Protein 8EZT (pdb70)

Radius of gyration: 23.77 Å; Cα contacts (8 Å, |Δi|>4): 367; chains: 4; bounding box: 88×57×35 Å

Organism: Legionella pneumophila subsp. pneumophila (strain Philadelphia 1 / ATCC 33152 / DSM 7513) (NCBI:txid272624)

Sequence (280 aa):
MPKHEIANLIHYYRKQSGLSQQELARLAGVGKTVIYDIEKGKESVRLNTLLLKVLDVLNIQIKFETPFPQGMPKHEIANLIHYYRKQSGLSQQELARLAGVGKTVIYDIEKGKESVRLNTLLKVLDVLNIQIKFETPFPQTGMPKHEIANLIHYYRKQSGLSQQELARLAGVGKTVIYDIEKGKESVRLNTLLKVLDVLNIQIKFETPFPQGMPKHEIANLIHYYRKQSGLSQQELARLAGVGKTVIYDIEKGKESVRLNTLLKVLDVLNIQIKFETPFPQ

Secondary structure (DSSP, 8-state):
--TTHHHHHHHHHHHHTT--HHHHHHHHT--HHHHHHHHTT-----HHHHHHHHHHTT-------SS--/--STTHHHHHHHHHHHHTT--HHHHHHHHT--HHHHHHHHTT---SBHHHHHHHHHHTT-EEEEE-SSS--/---TTHHHHHHHHHHHHTT--HHHHHHHHTS-HHHHHHHHHSSS-SBHHHHHHHHHHTT-EEEEE-SS--/---TTHHHHHHHHHHHHTT--HHHHHHHHTS-HHHHHHHHTT-TT--HHHHHHHHHHTT-------SS--

Structure (mmCIF, N/CA/C/O backbone):
data_8EZT
#
_entry.id   8EZT
#
_cell.length_a   59.444
_cell.length_b   33.488
_cell.length_c   74.161
_cell.angle_alpha   90.000
_cell.angle_beta   102.730
_cell.angle_gamma   90.000
#
_symmetry.space_group_name_H-M   'P 1 2 1'
#
loop_
_entity.id
_entity.type
_entity.pdbx_description
1 polymer HipB(Lp)
2 non-polymer 'CHLORIDE ION'
3 water water
#
loop_
_atom_site.group_PDB
_atom_site.id
_atom_site.type_symbol
_atom_site.label_atom_id
_atom_site.label_alt_id
_atom_site.label_comp_id
_atom_site.label_asym_id
_atom_site.label_entity_id
_atom_site.label_seq_id
_atom_site.pdbx_PDB_ins_code
_atom_site.Cartn_x
_atom_site.Cartn_y
_atom_site.Cartn_z
_atom_site.occupancy
_atom_site.B_iso_or_equiv
_atom_site.auth_seq_id
_atom_site.auth_comp_id
_atom_site.auth_asym_id
_atom_site.auth_atom_id
_atom_site.pdbx_PDB_model_num
ATOM 1 N N . MET A 1 2 ? 25.46600 -13.70800 15.42300 1.000 38.72353 1 MET A N 1
ATOM 2 C CA . MET A 1 2 ? 24.21900 -13.15200 15.93400 1.000 45.56551 1 MET A CA 1
ATOM 3 C C . MET A 1 2 ? 23.03700 -13.89200 15.31500 1.000 44.02451 1 MET A C 1
ATOM 4 O O . MET A 1 2 ? 23.08600 -14.25500 14.13900 1.000 42.62972 1 MET A O 1
ATOM 9 N N . PRO A 1 3 ? 21.99300 -14.13400 16.10800 1.000 44.95146 2 PRO A N 1
ATOM 10 C CA . PRO A 1 3 ? 20.78900 -14.78000 15.57200 1.000 42.63190 2 PRO A CA 1
ATOM 11 C C . PRO A 1 3 ? 20.26900 -14.07100 14.32800 1.000 36.73929 2 PRO A C 1
ATOM 12 O O . PRO A 1 3 ? 20.34500 -12.84700 14.20700 1.000 37.69628 2 PRO A O 1
ATOM 16 N N . LYS A 1 4 ? 19.72900 -14.86400 13.40000 1.000 42.09152 3 LYS A N 1
ATOM 17 C CA . LYS A 1 4 ? 19.43500 -14.36000 12.06200 1.000 41.51892 3 LYS A CA 1
ATOM 18 C C . LYS A 1 4 ? 18.27900 -13.36700 12.06000 1.000 38.95369 3 LYS A C 1
ATOM 19 O O . LYS A 1 4 ? 18.19700 -12.51900 11.16300 1.000 35.97706 3 LYS A O 1
ATOM 25 N N . HIS A 1 5 ? 17.38200 -13.44700 13.04300 1.000 36.71099 4 HIS A N 1
ATOM 26 C CA . HIS A 1 5 ? 16.22500 -12.56300 13.11200 1.000 39.88916 4 HIS A CA 1
ATOM 27 C C . HIS A 1 5 ? 16.23100 -11.72100 14.38400 1.000 35.16995 4 HIS A C 1
ATOM 28 O O . HIS A 1 5 ? 15.17700 -11.29800 14.86400 1.000 35.19791 4 HIS A O 1
ATOM 35 N N . GLU A 1 6 ? 17.41800 -11.47100 14.94100 1.000 34.50798 5 GLU A N 1
ATOM 36 C CA . GLU A 1 6 ? 17.51900 -10.58400 16.09600 1.000 33.72180 5 GLU A CA 1
ATOM 37 C C . GLU A 1 6 ? 17.16800 -9.15200 15.71400 1.000 32.43728 5 GLU A C 1
ATOM 38 O O . GLU A 1 6 ? 16.33200 -8.51000 16.36100 1.000 32.21385 5 GLU A O 1
ATOM 44 N N . ILE A 1 7 ? 17.79800 -8.63400 14.65900 1.000 31.79739 6 ILE A N 1
ATOM 45 C CA . ILE A 1 7 ? 17.54400 -7.26000 14.24400 1.000 34.72419 6 ILE A CA 1
ATOM 46 C C . ILE A 1 7 ? 16.20300 -7.14200 13.52800 1.000 34.45948 6 ILE A C 1
ATOM 47 O O . ILE A 1 7 ? 15.56500 -6.08400 13.57400 1.000 30.67502 6 ILE A O 1
ATOM 52 N N . ALA A 1 8 ? 15.74600 -8.21400 12.87600 1.000 32.35774 7 ALA A N 1
ATOM 53 C CA . ALA A 1 8 ? 14.43800 -8.18700 12.22800 1.000 35.44615 7 ALA A CA 1
ATOM 54 C C . ALA A 1 8 ? 13.33400 -7.89600 13.23600 1.000 33.26066 7 ALA A C 1
ATOM 55 O O . ALA A 1 8 ? 12.54000 -6.96500 13.05400 1.000 33.08229 7 ALA A O 1
ATOM 57 N N . ASN A 1 9 ? 13.27500 -8.67700 14.31700 1.000 33.77748 8 ASN A N 1
ATOM 58 C CA . ASN A 1 9 ? 12.27400 -8.43200 15.34900 1.000 37.47793 8 ASN A CA 1
ATOM 59 C C . ASN A 1 9 ? 12.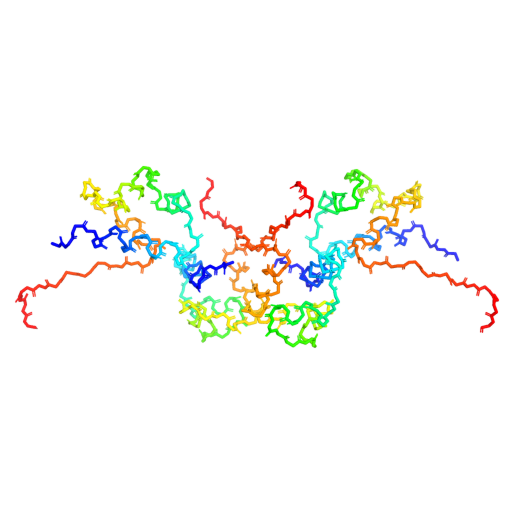57600 -7.16600 16.13900 1.000 32.90661 8 ASN A C 1
ATOM 60 O O . ASN A 1 9 ? 11.65200 -6.52000 16.64500 1.000 33.06449 8 ASN A O 1
ATOM 65 N N . LEU A 1 10 ? 13.85500 -6.80200 16.26200 1.000 31.86390 9 LEU A N 1
ATOM 66 C CA . LEU A 1 10 ? 14.21500 -5.58200 16.97800 1.000 33.67310 9 LEU A CA 1
ATOM 67 C C . LEU A 1 10 ? 13.61500 -4.35400 16.30500 1.000 33.04057 9 LEU A C 1
ATOM 68 O O . LEU A 1 10 ? 13.02000 -3.49500 16.96600 1.000 30.08162 9 LEU A O 1
ATOM 73 N N . ILE A 1 11 ? 13.76000 -4.25700 14.98300 1.000 30.10453 10 ILE A N 1
ATOM 74 C CA . ILE A 1 11 ? 13.21000 -3.11600 14.25700 1.000 29.83192 10 ILE A CA 1
ATOM 75 C C . ILE A 1 11 ? 11.68700 -3.16800 14.25500 1.000 34.40876 10 ILE A C 1
ATOM 76 O O . ILE A 1 11 ? 11.01600 -2.15700 14.48900 1.000 30.70783 10 ILE A O 1
ATOM 81 N N . HIS A 1 12 ? 11.11900 -4.35000 14.00000 1.000 32.01545 11 HIS A N 1
ATOM 82 C CA . HIS A 1 12 ? 9.66900 -4.46700 13.88500 1.000 33.32645 11 HIS A CA 1
ATOM 83 C C . HIS A 1 12 ? 8.97700 -4.14000 15.20300 1.000 39.65297 11 HIS A C 1
ATOM 84 O O . HIS A 1 12 ? 8.00000 -3.38300 15.23100 1.000 33.96843 11 HIS A O 1
ATOM 91 N N . TYR A 1 13 ? 9.46700 -4.71000 16.30700 1.000 33.42424 12 TYR A N 1
ATOM 92 C CA . TYR A 1 13 ? 8.81900 -4.50200 17.59900 1.000 34.00580 12 TYR A CA 1
ATOM 93 C C . TYR A 1 13 ? 8.78600 -3.02600 17.97000 1.000 33.08583 12 TYR A C 1
ATOM 94 O O . TYR A 1 13 ? 7.72600 -2.47900 18.29400 1.000 33.82275 12 TYR A O 1
ATOM 103 N N . TYR A 1 14 ? 9.93900 -2.36000 17.91600 1.000 31.66301 13 TYR A N 1
ATOM 104 C CA . TYR A 1 14 ? 10.02200 -0.96900 18.33900 1.000 30.91401 13 TYR A CA 1
ATOM 105 C C . TYR A 1 14 ? 9.41800 -0.00600 17.32600 1.000 31.53705 13 TYR A C 1
ATOM 106 O O . TYR A 1 14 ? 9.06500 1.11800 17.69900 1.000 30.63407 13 TYR A O 1
ATOM 115 N N . ARG A 1 15 ? 9.28300 -0.41500 16.06200 1.000 31.04947 14 ARG A N 1
ATOM 116 C CA . ARG A 1 15 ? 8.54400 0.40200 15.10400 1.000 33.64263 14 ARG A CA 1
ATOM 117 C C . ARG A 1 15 ? 7.04400 0.32800 15.36900 1.000 34.30832 14 ARG A C 1
ATOM 118 O O . ARG A 1 15 ? 6.36100 1.35800 15.41600 1.000 33.24646 14 ARG A O 1
ATOM 126 N N . LYS A 1 16 ? 6.51000 -0.88800 15.53400 1.000 34.07347 15 LYS A N 1
ATOM 127 C CA . LYS A 1 16 ? 5.09900 -1.04000 15.88600 1.000 38.39933 15 LYS A CA 1
ATOM 128 C C . LYS A 1 16 ? 4.77800 -0.35100 17.20500 1.000 37.42322 15 LYS A C 1
ATOM 129 O O . LYS A 1 16 ? 3.71600 0.26700 17.34900 1.000 36.82260 15 LYS A O 1
ATOM 135 N N . GLN A 1 17 ? 5.68000 -0.44900 18.18300 1.000 34.82856 16 GLN A N 1
ATOM 136 C CA . GLN A 1 17 ? 5.45400 0.21400 19.46000 1.000 35.03593 16 GLN A CA 1
ATOM 137 C C . GLN A 1 17 ? 5.53100 1.73000 19.33600 1.000 34.20077 16 GLN A C 1
ATOM 138 O O . GLN A 1 17 ? 4.97700 2.43800 20.18300 1.000 34.80853 16 GLN A O 1
ATOM 144 N N . SER A 1 18 ? 6.19900 2.24000 18.30500 1.000 33.04671 17 SER A N 1
ATOM 145 C CA . SER A 1 18 ? 6.25700 3.67000 18.04200 1.000 32.48820 17 SER A CA 1
ATOM 146 C C . SER A 1 18 ? 5.10600 4.15600 17.17100 1.000 33.60656 17 SER A C 1
ATOM 147 O O . SER A 1 18 ? 5.03400 5.35300 16.87600 1.000 33.44557 17 SER A O 1
ATOM 150 N N . GLY A 1 19 ? 4.21200 3.26100 16.75400 1.000 34.96141 18 GLY A N 1
ATOM 151 C CA . GLY A 1 19 ? 3.09000 3.64600 15.92200 1.000 41.09015 18 GLY A CA 1
ATOM 152 C C . GLY A 1 19 ? 3.43300 3.96800 14.48800 1.000 37.91179 18 GLY A C 1
ATOM 153 O O . GLY A 1 19 ? 2.56400 4.44500 13.75200 1.000 37.61749 18 GLY A O 1
ATOM 154 N N . LEU A 1 20 ? 4.66700 3.71800 14.06600 1.000 34.86546 19 LEU A N 1
ATOM 155 C CA . LEU A 1 20 ? 5.10300 4.05100 12.72000 1.000 34.87399 19 LEU A CA 1
ATOM 156 C C . LEU A 1 20 ? 4.80000 2.91200 11.75800 1.000 36.07252 19 LEU A C 1
ATOM 157 O O . LEU A 1 20 ? 4.99800 1.73800 12.08000 1.000 35.97657 19 LEU A O 1
ATOM 162 N N . SER A 1 21 ? 4.30600 3.26900 10.57700 1.000 37.45415 20 SER A N 1
ATOM 163 C CA . SER A 1 21 ? 4.31500 2.33100 9.47200 1.000 38.60276 20 SER A CA 1
ATOM 164 C C . SER A 1 21 ? 5.73000 2.22600 8.91300 1.000 37.34869 20 SER A C 1
ATOM 165 O O . SER A 1 21 ? 6.61900 3.01700 9.24300 1.000 35.82963 20 SER A O 1
ATOM 168 N N . GLN A 1 22 ? 5.94700 1.22900 8.05800 1.000 38.20457 21 GLN A N 1
ATOM 169 C CA . GLN A 1 22 ? 7.27200 1.08100 7.47600 1.000 44.92541 21 GLN A CA 1
ATOM 170 C C . GLN A 1 22 ? 7.55900 2.16300 6.44400 1.000 49.04686 21 GLN A C 1
ATOM 171 O O . GLN A 1 22 ? 8.73000 2.43800 6.16300 1.000 37.04239 21 GLN A O 1
ATOM 177 N N . GLN A 1 23 ? 6.51900 2.78700 5.88100 1.000 39.69482 22 GLN A N 1
ATOM 178 C CA . GLN A 1 23 ? 6.73700 3.95800 5.03800 1.000 46.65003 22 GLN A CA 1
ATOM 179 C C . GLN A 1 23 ? 7.14700 5.15900 5.88100 1.000 38.77125 22 GLN A C 1
ATOM 180 O O . GLN A 1 23 ? 8.03900 5.92300 5.49500 1.000 44.40468 22 GLN A O 1
ATOM 186 N N . GLU A 1 24 ? 6.50400 5.34100 7.03800 1.000 38.01570 23 GLU A N 1
ATOM 187 C CA . GLU A 1 24 ? 6.83000 6.47100 7.90200 1.000 38.56250 23 GLU A CA 1
ATOM 188 C C . GLU A 1 24 ? 8.21200 6.31100 8.52500 1.000 34.60369 23 GLU A C 1
ATOM 189 O O . GLU A 1 24 ? 8.95000 7.29300 8.66600 1.000 33.85489 23 GLU A O 1
ATOM 195 N N . LEU A 1 25 ? 8.57900 5.08500 8.91000 1.000 35.85421 24 LEU A N 1
ATOM 196 C CA . LEU A 1 25 ? 9.91900 4.86000 9.43900 1.000 34.98084 24 LEU A CA 1
ATOM 197 C C . LEU A 1 25 ? 10.98200 5.06400 8.36700 1.000 32.45470 24 LEU A C 1
ATOM 198 O O . LEU A 1 25 ? 12.08100 5.54300 8.66900 1.000 31.43705 24 LEU A O 1
ATOM 203 N N . ALA A 1 26 ? 10.67500 4.71500 7.11600 1.000 34.02286 25 ALA A N 1
ATOM 204 C CA . ALA A 1 26 ? 11.62600 4.94100 6.03300 1.000 35.05818 25 ALA A CA 1
ATOM 205 C C . ALA A 1 26 ? 11.77400 6.42600 5.73000 1.000 35.97416 25 ALA A C 1
ATOM 206 O O . ALA A 1 26 ? 12.88800 6.91000 5.49800 1.000 34.74081 25 ALA A O 1
ATOM 208 N N . ARG A 1 27 ? 10.66100 7.16500 5.73000 1.000 37.59637 26 ARG A N 1
ATOM 209 C CA . ARG A 1 27 ? 10.72300 8.59500 5.44800 1.000 38.21604 26 ARG A CA 1
ATOM 210 C C . ARG A 1 27 ? 11.46600 9.34300 6.54800 1.000 37.96071 26 ARG A C 1
ATOM 211 O O . ARG A 1 27 ? 12.20600 10.29300 6.27000 1.000 35.44144 26 ARG A O 1
ATOM 219 N N . LEU A 1 28 ? 11.28300 8.92800 7.80400 1.000 36.37126 27 LEU A N 1
ATOM 220 C CA . LEU A 1 28 ? 11.97200 9.58800 8.90800 1.000 37.23528 27 LEU A CA 1
ATOM 221 C C . LEU A 1 28 ? 13.47300 9.33000 8.85900 1.000 33.88337 27 LEU A C 1
ATOM 222 O O . LEU A 1 28 ? 14.27400 10.24600 9.07700 1.000 39.66400 27 LEU A O 1
ATOM 227 N N . ALA A 1 29 ? 13.87200 8.09000 8.57500 1.000 35.07213 28 ALA A N 1
ATOM 228 C CA . ALA A 1 29 ? 15.28400 7.73900 8.50400 1.000 34.27051 28 ALA A CA 1
ATOM 229 C C . ALA A 1 29 ? 15.94300 8.18100 7.20500 1.000 34.24660 28 ALA A C 1
ATOM 230 O O . ALA A 1 29 ? 17.17000 8.08600 7.09100 1.000 35.45933 28 ALA A O 1
ATOM 232 N N . GLY A 1 30 ? 15.17000 8.65800 6.23300 1.000 33.19218 29 GLY A N 1
ATOM 233 C CA . GLY A 1 30 ? 15.73900 9.05300 4.95900 1.000 34.83651 29 GLY A CA 1
ATOM 234 C C . GLY A 1 30 ? 16.28100 7.90200 4.14400 1.000 37.85814 29 GLY A C 1
ATOM 235 O O . GLY A 1 30 ? 17.19400 8.09900 3.33600 1.000 43.19077 29 GLY A O 1
ATOM 236 N N . VAL A 1 31 ? 15.74300 6.70000 4.33500 1.000 36.31588 30 VAL A N 1
ATOM 237 C CA . VAL A 1 31 ? 16.20300 5.51100 3.63500 1.000 35.77614 30 VAL A CA 1
ATOM 238 C C . VAL A 1 31 ? 15.06800 4.98200 2.76700 1.000 49.05298 30 VAL A C 1
ATOM 239 O O . VAL A 1 31 ? 13.91700 5.41100 2.87200 1.000 37.85605 30 VAL A O 1
ATOM 243 N N . GLY A 1 32 ? 15.41100 4.03300 1.90100 1.000 48.40727 31 GLY A N 1
ATOM 244 C CA . GLY A 1 32 ? 14.42500 3.46500 1.00900 1.000 40.62294 31 GLY A CA 1
ATOM 245 C C . GLY A 1 32 ? 13.40300 2.62400 1.75200 1.000 41.76091 31 GLY A C 1
ATOM 246 O O . GLY A 1 32 ? 13.69300 2.00100 2.77200 1.000 38.07347 31 GLY A O 1
ATOM 247 N N . LYS A 1 33 ? 12.17800 2.62600 1.22800 1.000 41.58802 32 LYS A N 1
ATOM 248 C CA . LYS A 1 33 ? 11.12000 1.82000 1.82800 1.000 43.58361 32 LYS A CA 1
ATOM 249 C C . LYS A 1 33 ? 11.46200 0.34000 1.78900 1.000 44.89611 32 LYS A C 1
ATOM 250 O O . LYS A 1 33 ? 11.19900 -0.39400 2.74900 1.000 43.07984 32 LYS A O 1
ATOM 256 N N . THR A 1 34 ? 12.03600 -0.11800 0.67600 1.000 43.02701 33 THR A N 1
ATOM 257 C CA . THR A 1 34 ? 12.40200 -1.52000 0.53300 1.000 47.94962 33 THR A CA 1
ATOM 258 C C . THR A 1 34 ? 13.40900 -1.96200 1.58600 1.000 41.71108 33 THR A C 1
ATOM 259 O O . THR A 1 34 ? 13.51000 -3.16100 1.86700 1.000 47.51278 33 THR A O 1
ATOM 263 N N . VAL A 1 35 ? 14.14900 -1.02200 2.17600 1.000 39.27520 34 VAL A N 1
ATOM 264 C CA . VAL A 1 35 ? 15.12700 -1.38100 3.19600 1.000 40.86156 34 VAL A CA 1
ATOM 265 C C . VAL A 1 35 ? 14.42900 -1.84600 4.46800 1.000 36.00519 34 VAL A C 1
ATOM 266 O O . VAL A 1 35 ? 14.87000 -2.80200 5.11700 1.000 35.29210 34 VAL A O 1
ATOM 270 N N . ILE A 1 36 ? 13.33300 -1.18200 4.84500 1.000 35.92777 35 ILE A N 1
ATOM 271 C CA . ILE A 1 36 ? 12.60400 -1.57900 6.04700 1.000 35.05039 35 ILE A CA 1
ATOM 272 C C . ILE A 1 36 ? 11.98900 -2.96200 5.86800 1.000 36.25214 35 ILE A C 1
ATOM 273 O O . ILE A 1 36 ? 12.02100 -3.79100 6.78400 1.000 35.82816 35 ILE A O 1
ATOM 278 N N . TYR A 1 37 ? 11.41300 -3.22600 4.69300 1.000 38.27744 36 TYR A N 1
ATOM 279 C CA . TYR A 1 37 ? 10.89000 -4.55400 4.39100 1.000 39.77497 36 TYR A CA 1
ATOM 280 C C . TYR A 1 37 ? 11.97500 -5.61600 4.50800 1.000 39.48666 36 TYR A C 1
ATOM 281 O O . TYR A 1 37 ? 11.75600 -6.67300 5.10800 1.000 39.39446 36 TYR A O 1
ATOM 290 N N . ASP A 1 38 ? 13.15900 -5.34400 3.95300 1.000 39.00734 37 ASP A N 1
ATOM 291 C CA . ASP A 1 38 ? 14.22500 -6.34200 3.93800 1.000 42.67949 37 ASP A CA 1
ATOM 292 C C . ASP A 1 38 ? 14.76600 -6.60500 5.33800 1.000 37.00898 37 ASP A C 1
ATOM 293 O O . ASP A 1 38 ? 15.03700 -7.75700 5.69700 1.000 37.21416 37 ASP A O 1
ATOM 298 N N . ILE A 1 39 ? 14.93700 -5.55200 6.14100 1.000 35.39283 38 ILE A N 1
ATOM 299 C CA . ILE A 1 39 ? 15.45000 -5.72600 7.49800 1.000 40.43411 38 ILE A CA 1
ATOM 300 C C . ILE A 1 39 ? 14.48100 -6.55700 8.33000 1.000 34.18324 38 ILE A C 1
ATOM 301 O O . ILE A 1 39 ? 14.87100 -7.53600 8.97700 1.000 39.78260 38 ILE A O 1
ATOM 306 N N . GLU A 1 40 ? 13.20100 -6.18200 8.31800 1.000 34.71863 39 GLU A N 1
ATOM 307 C CA . GLU A 1 40 ? 12.20800 -6.90100 9.10700 1.000 40.60968 39 GLU A CA 1
ATOM 308 C C . GLU A 1 40 ? 11.97900 -8.31800 8.60000 1.000 36.93531 39 GLU A C 1
ATOM 309 O O . GLU A 1 40 ? 11.45500 -9.15200 9.34500 1.000 37.51105 39 GLU A O 1
ATOM 315 N N . LYS A 1 41 ? 12.36400 -8.61100 7.35900 1.000 33.58518 40 LYS A N 1
ATOM 316 C CA . LYS A 1 41 ? 12.29000 -9.97200 6.85000 1.000 33.53203 40 LYS A CA 1
ATOM 317 C C . LYS A 1 41 ? 13.46900 -10.82700 7.29000 1.000 37.92532 40 LYS A C 1
ATOM 318 O O . LYS A 1 41 ? 13.47300 -12.03300 7.02300 1.000 48.11487 40 LYS A O 1
ATOM 324 N N . GLY A 1 42 ? 14.46000 -10.23600 7.95300 1.000 38.47114 41 GLY A N 1
ATOM 325 C CA . GLY A 1 42 ? 15.62800 -10.95900 8.40000 1.000 39.29355 41 GLY A CA 1
ATOM 326 C C . GLY A 1 42 ? 16.84600 -10.83000 7.51400 1.000 43.70485 41 GLY A C 1
ATOM 327 O O . GLY A 1 42 ? 17.86900 -11.45800 7.80800 1.000 38.29236 41 GLY A O 1
ATOM 328 N N . LYS A 1 43 ? 16.77400 -10.04300 6.44300 1.000 31.49185 42 LYS A N 1
ATOM 329 C CA . LYS A 1 43 ? 17.91600 -9.87100 5.55700 1.000 34.81598 42 LYS A CA 1
ATOM 330 C C . LYS A 1 43 ? 18.93800 -8.93600 6.19100 1.000 39.47690 42 LYS A C 1
ATOM 331 O O . LYS A 1 43 ? 18.58400 -7.91100 6.78100 1.000 37.50130 42 LYS A O 1
ATOM 337 N N . GLU A 1 44 ? 20.21500 -9.29900 6.06600 1.000 35.73569 43 GLU A N 1
ATOM 338 C CA . GLU A 1 44 ? 21.29800 -8.56900 6.71300 1.000 38.15868 43 GLU A CA 1
ATOM 339 C C . GLU A 1 44 ? 22.24100 -7.90500 5.71800 1.000 36.04865 43 GLU A C 1
ATOM 340 O O . GLU A 1 44 ? 23.33900 -7.48900 6.10500 1.000 34.42161 43 GLU A O 1
ATOM 346 N N . SER A 1 45 ? 21.84800 -7.79400 4.45100 1.000 40.35085 44 SER A N 1
ATOM 347 C CA . SER A 1 45 ? 22.65100 -7.09800 3.45500 1.000 42.48216 44 SER A CA 1
ATOM 348 C C . SER A 1 45 ? 22.47800 -5.58600 3.51200 1.000 29.16642 44 SER A C 1
ATOM 349 O O . SER A 1 45 ? 22.94100 -4.88800 2.60400 1.000 49.34511 44 SER A O 1
ATOM 352 N N . VAL A 1 46 ? 21.82200 -5.06800 4.55100 1.000 26.14126 45 VAL A N 1
ATOM 353 C CA . VAL A 1 46 ? 21.63200 -3.63000 4.67800 1.000 37.86374 45 VAL A CA 1
ATOM 354 C C . VAL A 1 46 ? 22.94700 -2.96800 5.06700 1.000 44.62823 45 VAL A C 1
ATOM 355 O O . VAL A 1 46 ? 23.69600 -3.47200 5.91600 1.000 31.50002 45 VAL A O 1
ATOM 359 N N . ARG A 1 47 ? 23.24700 -1.84400 4.42300 1.000 35.39139 46 ARG A N 1
ATOM 360 C CA . ARG A 1 47 ? 24.41300 -1.06100 4.80200 1.000 32.86930 46 ARG A CA 1
ATOM 361 C C . ARG A 1 47 ? 24.21300 -0.47900 6.19500 1.000 37.70056 46 ARG A C 1
ATOM 362 O O . ARG A 1 47 ? 23.09100 -0.18700 6.61500 1.000 30.63201 46 ARG A O 1
ATOM 370 N N . LEU A 1 48 ? 25.31700 -0.31800 6.92200 1.000 39.42079 47 LEU A N 1
ATOM 371 C CA . LEU A 1 48 ? 25.18900 0.01600 8.33400 1.000 35.83126 47 LEU A CA 1
ATOM 372 C C . LEU A 1 48 ? 24.80600 1.47900 8.53300 1.000 30.58571 47 LEU A C 1
ATOM 373 O O . LEU A 1 48 ? 24.00500 1.79200 9.42100 1.000 35.62137 47 LEU A O 1
ATOM 378 N N . ASN A 1 49 ? 25.35000 2.38700 7.71600 1.000 31.63700 48 ASN A N 1
ATOM 379 C CA . ASN A 1 49 ? 24.89700 3.77400 7.77900 1.000 36.65267 48 ASN A CA 1
ATOM 380 C C . ASN A 1 49 ? 23.40400 3.87600 7.49600 1.000 33.38425 48 ASN A C 1
ATOM 381 O O . ASN A 1 49 ? 22.73700 4.78800 7.99600 1.000 42.16313 48 ASN A O 1
ATOM 386 N N . THR A 1 50 ? 22.86400 2.94500 6.70700 1.000 31.92635 49 THR A N 1
ATOM 387 C CA . THR A 1 50 ? 21.42100 2.88100 6.50900 1.000 36.45121 49 THR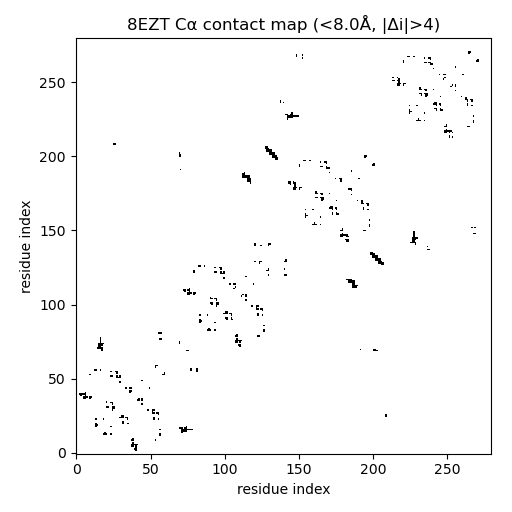 A CA 1
ATOM 388 C C . THR A 1 50 ? 20.72500 2.33600 7.75100 1.000 27.15021 49 THR A C 1
ATOM 389 O O . THR A 1 50 ? 19.69900 2.87200 8.18700 1.000 25.78750 49 THR A O 1
ATOM 393 N N . LEU A 1 51 ? 21.27700 1.27100 8.34000 1.000 28.80244 50 LEU A N 1
ATOM 394 C CA . LEU A 1 51 ? 20.65800 0.66500 9.51500 1.000 29.46341 50 LEU A CA 1
ATOM 395 C C . LEU A 1 51 ? 20.68600 1.61100 10.71000 1.000 28.54369 50 LEU A C 1
ATOM 396 O O . LEU A 1 51 ? 19.72300 1.66900 11.48400 1.000 24.27874 50 LEU A O 1
ATOM 401 N N . LEU A 1 52 ? 21.77900 2.36000 10.87800 1.000 30.47275 51 LEU A N 1
ATOM 402 C CA A LEU A 1 52 ? 21.87200 3.28600 12.00200 0.500 37.73100 51 LEU A CA 1
ATOM 403 C CA B LEU A 1 52 ? 21.86900 3.28200 12.00500 0.500 33.46507 51 LEU A CA 1
ATOM 404 C C . LEU A 1 52 ? 20.88100 4.43300 11.87100 1.000 29.89364 51 LEU A C 1
ATOM 405 O O . LEU A 1 52 ? 20.37900 4.93600 12.88300 1.000 38.02561 51 LEU A O 1
ATOM 414 N N . LYS A 1 53 ? 20.59100 4.86700 10.64100 1.000 29.31139 52 LYS A N 1
ATOM 415 C CA . LYS A 1 53 ? 19.57600 5.89700 10.45100 1.000 29.45530 52 LYS A CA 1
ATOM 416 C C . LYS A 1 53 ? 18.20100 5.39500 10.87000 1.000 23.09675 52 LYS A C 1
ATOM 417 O O . LYS A 1 53 ? 17.37000 6.17900 11.34200 1.000 23.63592 52 LYS A O 1
ATOM 423 N N . VAL A 1 54 ? 17.94900 4.09400 10.71300 1.000 37.46620 53 VAL A N 1
ATOM 424 C CA . VAL A 1 54 ? 16.69300 3.51700 11.17700 1.000 26.60296 53 VAL A CA 1
ATOM 425 C C . VAL A 1 54 ? 16.69200 3.39900 12.69600 1.000 28.00239 53 VAL A C 1
ATOM 426 O O . VAL A 1 54 ? 15.69400 3.71100 13.35700 1.000 18.80666 53 VAL A O 1
ATOM 430 N N . LEU A 1 55 ? 17.81400 2.95900 13.27300 1.000 24.40506 54 LEU A N 1
ATOM 431 C CA . LEU A 1 55 ? 17.88100 2.73800 14.71400 1.000 25.64372 54 LEU A CA 1
ATOM 432 C C . LEU A 1 55 ? 17.75800 4.04400 15.48900 1.000 25.47988 54 LEU A C 1
ATOM 433 O O . LEU A 1 55 ? 17.16900 4.07200 16.57600 1.000 21.58550 54 LEU A O 1
ATOM 438 N N . ASP A 1 56 ? 18.30800 5.13500 14.95100 1.000 27.90634 55 ASP A N 1
ATOM 439 C CA . ASP A 1 56 ? 18.28100 6.40200 15.67600 1.000 34.11247 55 ASP A CA 1
ATOM 440 C C . ASP A 1 56 ? 16.86600 6.96100 15.76600 1.000 31.67504 55 ASP A C 1
ATOM 441 O O . ASP A 1 56 ? 16.47800 7.51700 16.80100 1.000 22.43230 55 ASP A O 1
ATOM 446 N N . VAL A 1 57 ? 16.08300 6.82700 14.69300 1.000 23.41290 56 VAL A N 1
ATOM 447 C CA . VAL A 1 57 ? 14.68900 7.26400 14.73000 1.000 28.87088 56 VAL A CA 1
ATOM 448 C C . VAL A 1 57 ? 13.93000 6.51000 15.81500 1.000 29.67899 56 VAL A C 1
ATOM 449 O O . VAL A 1 57 ? 13.07800 7.07800 16.51000 1.000 25.69974 56 VAL A O 1
ATOM 453 N N . LEU A 1 58 ? 14.24100 5.22600 15.99000 1.000 37.72016 57 LEU A N 1
ATOM 454 C CA . LEU A 1 58 ? 13.63100 4.41000 17.03200 1.000 37.29959 57 LEU A CA 1
ATOM 455 C C . LEU A 1 58 ? 14.32600 4.55200 18.38000 1.000 36.82652 57 LEU A C 1
ATOM 456 O O . LEU A 1 58 ? 13.93900 3.86000 19.32900 1.000 36.91090 57 LEU A O 1
ATOM 461 N N . ASN A 1 59 ? 15.33400 5.42100 18.48100 1.000 36.80548 58 ASN A N 1
ATOM 462 C CA . ASN A 1 59 ? 16.07300 5.65000 19.72500 1.000 37.63317 58 ASN A CA 1
ATOM 463 C C . ASN A 1 59 ? 16.72500 4.36300 20.22900 1.000 35.59411 58 ASN A C 1
ATOM 464 O O . ASN A 1 59 ? 16.70400 4.05700 21.42300 1.000 36.08234 58 ASN A O 1
ATOM 469 N N . ILE A 1 60 ? 17.30800 3.59900 19.31000 1.000 34.53032 59 ILE A N 1
ATOM 470 C CA . ILE A 1 60 ? 18.07400 2.40400 19.63900 1.000 33.55800 59 ILE A CA 1
ATOM 471 C C . ILE A 1 60 ? 19.52900 2.66100 19.27700 1.000 32.88694 59 ILE A C 1
ATOM 472 O O . ILE A 1 60 ? 19.82900 3.09300 18.15600 1.000 33.06386 59 ILE A O 1
ATOM 477 N N . GLN A 1 61 ? 20.42900 2.40600 20.22200 1.000 34.30807 60 GLN A N 1
ATOM 478 C CA . GLN A 1 61 ? 21.85400 2.59500 20.01100 1.000 32.04084 60 GLN A CA 1
ATOM 479 C C . GLN A 1 61 ? 22.57000 1.25300 20.08500 1.000 31.08063 60 GLN A C 1
ATOM 480 O O . GLN A 1 61 ? 22.06800 0.28800 20.66800 1.000 34.88419 60 GLN A O 1
ATOM 486 N N . ILE A 1 62 ? 23.75700 1.20300 19.48800 1.000 36.55085 61 ILE A N 1
ATOM 487 C CA . ILE A 1 62 ? 24.55400 -0.01500 19.40100 1.000 44.61920 61 ILE A CA 1
ATOM 488 C C . ILE A 1 62 ? 25.72500 0.09300 20.36800 1.000 32.10352 61 ILE A C 1
ATOM 489 O O . ILE A 1 62 ? 26.48500 1.06700 20.32700 1.000 30.47778 61 ILE A O 1
ATOM 494 N N . LYS A 1 63 ? 25.86200 -0.90400 21.23700 1.000 33.71497 62 LYS A N 1
ATOM 495 C CA . LYS A 1 63 ? 27.04400 -1.08200 22.06700 1.000 42.54279 62 LYS A CA 1
ATOM 496 C C . LYS A 1 63 ? 27.77500 -2.35200 21.65400 1.000 33.71577 62 LYS A C 1
ATOM 497 O O . LYS A 1 63 ? 27.15100 -3.39400 21.42900 1.000 34.31435 62 LYS A O 1
ATOM 503 N N . PHE A 1 64 ? 29.09700 -2.25800 21.55100 1.000 31.91884 63 PHE A N 1
ATOM 504 C CA . PHE A 1 64 ? 29.94500 -3.40500 21.26000 1.000 35.31090 63 PHE A CA 1
ATOM 505 C C . PHE A 1 64 ? 30.56700 -3.89600 22.56100 1.000 34.13247 63 PHE A C 1
ATOM 506 O O . PHE A 1 64 ? 31.36700 -3.18400 23.17600 1.000 43.22697 63 PHE A O 1
ATOM 514 N N . GLU A 1 65 ? 30.19300 -5.09900 22.98400 1.000 35.34325 64 GLU A N 1
ATOM 515 C CA . GLU A 1 65 ? 30.83300 -5.71300 24.13800 1.000 42.39261 64 GLU A CA 1
ATOM 516 C C . GLU A 1 65 ? 32.12700 -6.38300 23.69200 1.000 36.90539 64 GLU A C 1
ATOM 517 O O . GLU A 1 65 ? 32.13700 -7.17500 22.74400 1.000 33.81016 64 GLU A O 1
ATOM 523 N N . THR A 1 66 ? 33.22200 -6.04300 24.36500 1.000 49.02103 65 THR A N 1
ATOM 524 C CA . THR A 1 66 ? 34.55100 -6.38900 23.89600 1.000 43.47011 65 THR A CA 1
ATOM 525 C C . THR A 1 66 ? 35.21300 -7.40700 24.82000 1.000 30.50592 65 THR A C 1
ATOM 526 O O . THR A 1 66 ? 34.92100 -7.44700 26.01900 1.000 39.29959 65 THR A O 1
ATOM 530 N N . PRO A 1 67 ? 36.11400 -8.24500 24.29400 1.000 38.43396 66 PRO A N 1
ATOM 531 C CA . PRO A 1 67 ? 36.72400 -9.28500 25.13900 1.000 35.43223 66 PRO A CA 1
ATOM 532 C C . PRO A 1 67 ? 37.69700 -8.74700 26.17500 1.000 37.00480 66 PRO A C 1
ATOM 533 O O . PRO A 1 67 ? 38.01800 -9.47100 27.12400 1.000 38.61518 66 PRO A O 1
ATOM 537 N N . PHE A 1 68 ? 38.17700 -7.51300 26.03100 1.000 32.39743 67 PHE A N 1
ATOM 538 C CA . PHE A 1 68 ? 39.11100 -6.93400 26.98700 1.000 40.79637 67 PHE A CA 1
ATOM 539 C C . PHE A 1 68 ? 39.08500 -5.42200 26.83200 1.000 41.88426 67 PHE A C 1
ATOM 540 O O . PHE A 1 68 ? 38.75700 -4.92200 25.75000 1.000 38.27530 67 PHE A O 1
ATOM 548 N N . PRO A 1 69 ? 39.42300 -4.66600 27.88700 1.000 47.08979 68 PRO A N 1
ATOM 549 C CA . PRO A 1 69 ? 39.77300 -5.11800 29.24100 1.000 55.66286 68 PRO A CA 1
ATOM 550 C C . PRO A 1 69 ? 38.52600 -5.42900 30.06300 1.000 61.81569 68 PRO A C 1
ATOM 551 O O . PRO A 1 69 ? 37.41100 -5.20400 29.60200 1.000 62.40303 68 PRO A O 1
ATOM 555 N N . GLN A 1 70 ? 38.68800 -5.95200 31.27500 1.000 68.29896 69 GLN A N 1
ATOM 556 C CA . GLN A 1 70 ? 37.55700 -6.26900 32.14400 1.000 79.56099 69 GLN A CA 1
ATOM 557 C C . GLN A 1 70 ? 36.72700 -5.02800 32.46800 1.000 79.40682 69 GLN A C 1
ATOM 558 O O . GLN A 1 70 ? 37.27000 -3.96200 32.76500 1.000 75.74123 69 GLN A O 1
ATOM 564 N N . GLY B 1 1 ? -2.17600 8.08500 19.21600 1.000 34.91002 0 GLY B N 1
ATOM 565 C CA . GLY B 1 1 ? -1.13400 7.20900 19.71900 1.000 41.83737 0 GLY B CA 1
ATOM 566 C C . GLY B 1 1 ? -1.66400 5.88900 20.24300 1.000 54.23093 0 GLY B C 1
ATOM 567 O O . GLY B 1 1 ? -1.72600 5.67500 21.45400 1.000 56.69715 0 GLY B O 1
ATOM 568 N N . MET B 1 2 ? -2.05000 4.99700 19.32300 1.000 51.70589 1 MET B N 1
ATOM 569 C CA . MET B 1 2 ? -2.58500 3.70300 19.74600 1.000 45.50859 1 MET B CA 1
ATOM 570 C C . MET B 1 2 ? -1.53100 2.84000 20.42400 1.000 52.87459 1 MET B C 1
ATOM 571 O O . MET B 1 2 ? -1.80900 2.31100 21.51800 1.000 55.24412 1 MET B O 1
ATOM 576 N N . PRO B 1 3 ? -0.33300 2.63800 19.87200 1.000 45.23744 2 PRO B N 1
ATOM 577 C CA . PRO B 1 3 ? 0.68500 1.87300 20.59800 1.000 47.01140 2 PRO B CA 1
ATOM 578 C C . PRO B 1 3 ? 1.16200 2.61300 21.83900 1.000 40.89033 2 PRO B C 1
ATOM 579 O O . PRO B 1 3 ? 1.06300 3.83700 21.95200 1.000 34.50920 2 PRO B O 1
ATOM 583 N N . LYS B 1 4 ? 1.70100 1.83300 22.77900 1.000 39.85796 3 LYS B N 1
ATOM 584 C CA . LYS B 1 4 ? 2.00100 2.36000 24.10700 1.000 35.03024 3 LYS B CA 1
ATOM 585 C C . LYS B 1 4 ? 3.12900 3.38400 24.08400 1.000 29.92294 3 LYS B C 1
ATOM 586 O O . LYS B 1 4 ? 3.17300 4.26900 24.94600 1.000 46.42665 3 LYS B O 1
ATOM 592 N N . HIS B 1 5 ? 4.04500 3.29000 23.11900 1.000 27.81962 4 HIS B N 1
ATOM 593 C CA . HIS B 1 5 ? 5.21700 4.15800 23.08400 1.000 33.99407 4 HIS B CA 1
ATOM 594 C C . HIS B 1 5 ? 5.24800 5.05300 21.85000 1.000 28.58239 4 HIS B C 1
ATOM 595 O O . HIS B 1 5 ? 6.31200 5.57000 21.49500 1.000 24.36559 4 HIS B O 1
ATOM 602 N N . GLU B 1 6 ? 4.10600 5.25400 21.18800 1.000 27.01737 5 GLU B N 1
ATOM 603 C CA . GLU B 1 6 ? 4.07900 6.15500 20.04000 1.000 30.16407 5 GLU B CA 1
ATOM 604 C C . GLU B 1 6 ? 4.35100 7.59200 20.46800 1.000 23.38958 5 GLU B C 1
ATOM 605 O O . GLU B 1 6 ? 5.21300 8.26800 19.89500 1.000 24.85778 5 GLU B O 1
ATOM 611 N N . ILE B 1 7 ? 3.62500 8.07400 21.47700 1.000 24.79583 6 ILE B N 1
ATOM 612 C CA . ILE B 1 7 ? 3.81500 9.44500 21.93900 1.000 28.74075 6 ILE B CA 1
ATOM 613 C C . ILE B 1 7 ? 5.16700 9.59400 22.62500 1.000 21.14916 6 ILE B C 1
ATOM 614 O O . ILE B 1 7 ? 5.82200 10.63800 22.51500 1.000 20.89430 6 ILE B O 1
ATOM 619 N N . ALA B 1 8 ? 5.61500 8.54900 23.32600 1.000 25.07272 7 ALA B N 1
ATOM 620 C CA . ALA B 1 8 ? 6.90800 8.60200 24.00300 1.000 21.66818 7 ALA B CA 1
ATOM 621 C C . ALA B 1 8 ? 8.03600 8.86500 23.01300 1.000 25.02820 7 ALA B C 1
ATOM 622 O O . ALA B 1 8 ? 8.86700 9.75600 23.22300 1.000 22.79692 7 ALA B O 1
ATOM 624 N N . ASN B 1 9 ? 8.08000 8.09800 21.92300 1.000 25.88019 8 ASN B N 1
ATOM 625 C CA . ASN B 1 9 ? 9.10000 8.31800 20.90700 1.000 22.41493 8 ASN B CA 1
ATOM 626 C C . ASN B 1 9 ? 8.79200 9.51500 20.01900 1.000 28.04647 8 ASN B C 1
ATOM 627 O O . ASN B 1 9 ? 9.71200 10.06300 19.40400 1.000 22.01515 8 ASN B O 1
ATOM 632 N N . LEU B 1 10 ? 7.52500 9.93000 19.93400 1.000 20.76798 9 LEU B N 1
ATOM 633 C CA . LEU B 1 10 ? 7.19400 11.14400 19.19400 1.000 23.09050 9 LEU B CA 1
ATOM 634 C C . LEU B 1 10 ? 7.78400 12.37300 19.87200 1.000 23.76586 9 LEU B C 1
ATOM 635 O O . LEU B 1 10 ? 8.39800 13.22400 19.21800 1.000 29.96007 9 LEU B O 1
ATOM 640 N N . ILE B 1 11 ? 7.60700 12.48100 21.18900 1.000 19.40538 10 ILE B N 1
ATOM 641 C CA . ILE B 1 11 ? 8.15500 13.61600 21.92400 1.000 19.85669 10 ILE B CA 1
ATOM 642 C C . ILE B 1 11 ? 9.67600 13.55700 21.93700 1.000 22.92901 10 ILE B C 1
ATOM 643 O O . ILE B 1 11 ? 10.35400 14.55900 21.68200 1.000 22.38735 10 ILE B O 1
ATOM 648 N N . HIS B 1 12 ? 10.23600 12.38000 22.22600 1.000 23.15500 11 HIS B N 1
ATOM 649 C CA . HIS B 1 12 ? 11.68600 12.25700 22.34400 1.000 21.86598 11 HIS B CA 1
ATOM 650 C C . HIS B 1 12 ? 12.38000 12.57600 21.02500 1.000 29.73756 11 HIS B C 1
ATOM 651 O O . HIS B 1 12 ? 13.34800 13.34300 20.99200 1.000 21.55010 11 HIS B O 1
ATOM 658 N N . TYR B 1 13 ? 11.89800 11.99300 19.92400 1.000 20.48964 12 TYR B N 1
ATOM 659 C CA . TYR B 1 13 ? 12.57700 12.15700 18.64100 1.000 28.10802 12 TYR B CA 1
ATOM 660 C C . TYR B 1 13 ? 12.62100 13.62100 18.22000 1.000 33.09675 12 TYR B C 1
ATOM 661 O O . TYR B 1 13 ? 13.67800 14.13700 17.84000 1.000 26.61315 12 TYR B O 1
ATOM 670 N N . TYR B 1 14 ? 11.48200 14.30900 18.28600 1.000 25.29413 13 TYR B N 1
ATOM 671 C CA . TYR B 1 14 ? 11.42900 15.69300 17.83600 1.000 20.83806 13 TYR B CA 1
ATOM 672 C C . TYR B 1 14 ? 12.03400 16.66300 18.84200 1.000 30.31911 13 TYR B C 1
ATOM 673 O O . TYR B 1 14 ? 12.44000 17.76300 18.45100 1.000 29.03761 13 TYR B O 1
ATOM 682 N N . ARG B 1 15 ? 12.11100 16.28600 20.12000 1.000 27.06936 14 ARG B N 1
ATOM 683 C CA . ARG B 1 15 ? 12.85400 17.10200 21.07400 1.000 25.39923 14 ARG B CA 1
ATOM 684 C C . ARG B 1 15 ? 14.35100 17.03200 20.79900 1.000 24.21951 14 ARG B C 1
ATOM 685 O O . ARG B 1 15 ? 15.04300 18.05600 20.83000 1.000 24.05074 14 ARG B O 1
ATOM 693 N N . LYS B 1 16 ? 14.86600 15.83000 20.52600 1.000 21.65121 15 LYS B N 1
ATOM 694 C CA . LYS B 1 16 ? 16.28100 15.68700 20.19800 1.000 32.39817 15 LYS B CA 1
ATOM 695 C C . LYS B 1 16 ? 16.60700 16.34900 18.86600 1.000 23.28524 15 LYS B C 1
ATOM 696 O O . LYS B 1 16 ? 17.63700 17.02200 18.73800 1.000 24.43691 15 LYS B O 1
ATOM 702 N N . GLN B 1 17 ? 15.74300 16.17000 17.86300 1.000 22.76992 16 GLN B N 1
ATOM 703 C CA . GLN B 1 17 ? 15.95700 16.81600 16.57300 1.000 27.68994 16 GLN B CA 1
ATOM 704 C C . GLN B 1 17 ? 15.89900 18.33300 16.67700 1.000 24.84868 16 GLN B C 1
ATOM 705 O O . GLN B 1 17 ? 16.47300 19.02400 15.82800 1.000 25.03539 16 GLN B O 1
ATOM 711 N N . SER B 1 18 ? 15.22200 18.86200 17.69200 1.000 23.09074 17 SER B N 1
ATOM 712 C CA . SER B 1 18 ? 15.18500 20.29300 17.95100 1.000 23.67382 17 SER B CA 1
ATOM 713 C C . SER B 1 18 ? 16.33300 20.75500 18.83800 1.000 24.59395 17 SER B C 1
ATOM 714 O O . SER B 1 18 ? 16.42800 21.95100 19.13300 1.000 25.43457 17 SER B O 1
ATOM 717 N N . GLY B 1 19 ? 17.19800 19.84100 19.26900 1.000 24.81365 18 GLY B N 1
ATOM 718 C CA . GLY B 1 19 ? 18.32000 20.20900 20.10700 1.000 26.14081 18 GLY B CA 1
ATOM 719 C C . GLY B 1 19 ? 17.95200 20.66400 21.49700 1.000 27.99456 18 GLY B C 1
ATOM 720 O O . GLY B 1 19 ? 18.71500 21.41000 22.11700 1.000 29.07174 18 GLY B O 1
ATOM 721 N N . LEU B 1 20 ? 16.80400 20.23700 22.00800 1.000 30.14203 19 LEU B N 1
ATOM 722 C CA . LEU B 1 20 ? 16.33900 20.63800 23.32500 1.000 24.71685 19 LEU B CA 1
ATOM 723 C C . LEU B 1 20 ? 16.60400 19.53200 24.33500 1.000 28.37488 19 LEU B C 1
ATOM 724 O O . LEU B 1 20 ? 16.40500 18.34900 24.04500 1.000 34.42062 19 LEU B O 1
ATOM 729 N N . SER B 1 21 ? 17.06500 19.92400 25.51700 1.000 32.30992 20 SER B N 1
ATOM 730 C CA . SER B 1 21 ? 17.09500 19.00100 26.63400 1.000 36.03911 20 SER B CA 1
ATOM 731 C C . SER B 1 21 ? 15.70100 18.89800 27.24700 1.000 35.60177 20 SER B C 1
ATOM 732 O O . SER B 1 21 ? 14.80700 19.70000 26.96400 1.000 30.28743 20 SER B O 1
ATOM 735 N N . GLN B 1 22 ? 15.51100 17.88400 28.09300 1.000 29.98765 21 GLN B N 1
ATOM 736 C CA . GLN B 1 22 ? 14.19000 17.67200 28.67300 1.000 34.54960 21 GLN B CA 1
ATOM 737 C C . GLN B 1 22 ? 13.80600 18.80400 29.61600 1.000 43.04200 21 GLN B C 1
ATOM 738 O O . GLN B 1 22 ? 12.62100 19.14000 29.72700 1.000 35.17903 21 GLN B O 1
ATOM 744 N N . GLN B 1 23 ? 14.78600 19.40700 30.29100 1.000 38.51865 22 GLN B N 1
ATOM 745 C CA . GLN B 1 23 ? 14.49400 20.54900 31.15000 1.000 43.67475 22 GLN B CA 1
ATOM 746 C C . GLN B 1 23 ? 14.22900 21.80200 30.32400 1.000 42.62476 22 GLN B C 1
ATOM 747 O O . GLN B 1 23 ? 13.36200 22.61000 30.67600 1.000 44.30271 22 GLN B O 1
ATOM 753 N N . GLU B 1 24 ? 14.96900 21.98300 29.22600 1.000 34.86475 23 GLU B N 1
ATOM 754 C CA . GLU B 1 24 ? 14.70500 23.10900 28.33600 1.000 36.29356 23 GLU B CA 1
ATOM 755 C C . GLU B 1 24 ? 13.32100 22.99600 27.71000 1.000 26.23156 23 GLU B C 1
ATOM 756 O O . GLU B 1 24 ? 12.62000 24.00100 27.54400 1.000 34.12919 23 GLU B O 1
ATOM 762 N N . LEU B 1 25 ? 12.91100 21.77600 27.35500 1.000 24.72973 24 LEU B N 1
ATOM 763 C CA . LEU B 1 25 ? 11.57500 21.57100 26.80700 1.000 30.85926 24 LEU B CA 1
ATOM 764 C C . LEU B 1 25 ? 10.50300 21.84900 27.85300 1.000 31.78126 24 LEU B C 1
ATOM 765 O O . LEU B 1 25 ? 9.44700 22.40900 27.53500 1.000 23.87860 24 LEU B O 1
ATOM 770 N N . ALA B 1 26 ? 10.75800 21.46500 29.10600 1.000 32.09304 25 ALA B N 1
ATOM 771 C CA . ALA B 1 26 ? 9.78200 21.69800 30.16600 1.000 27.29578 25 ALA B CA 1
ATOM 772 C C . ALA B 1 26 ? 9.62400 23.18500 30.45500 1.000 30.55320 25 ALA B C 1
ATOM 773 O O . ALA B 1 26 ? 8.51100 23.65600 30.72000 1.000 29.81123 25 ALA B O 1
ATOM 775 N N . ARG B 1 27 ? 10.72400 23.94000 30.40800 1.000 31.48788 26 ARG B N 1
ATOM 776 C CA . ARG B 1 27 ? 10.64700 25.37600 30.65800 1.000 41.23882 26 ARG B CA 1
ATOM 777 C C . ARG B 1 27 ? 9.88700 26.09100 29.54700 1.000 29.36015 26 ARG B C 1
ATOM 778 O O . ARG B 1 27 ? 9.09300 27.00000 29.81700 1.000 40.12138 26 ARG B O 1
ATOM 786 N N . LEU B 1 28 ? 10.11700 25.69600 28.29300 1.000 27.92643 27 LEU B N 1
ATOM 787 C CA . LEU B 1 28 ? 9.43000 26.33900 27.17800 1.000 35.63075 27 LEU B CA 1
ATOM 788 C C . LEU B 1 28 ? 7.93900 26.03000 27.19400 1.000 28.70178 27 LEU B C 1
ATOM 789 O O . LEU B 1 28 ? 7.11600 26.89100 26.86200 1.000 34.09714 27 LEU B O 1
ATOM 794 N N . ALA B 1 29 ? 7.57000 24.80700 27.57700 1.000 26.13402 28 ALA B N 1
ATOM 795 C CA . ALA B 1 29 ? 6.16700 24.42700 27.65900 1.000 31.11217 28 ALA B CA 1
ATOM 796 C C . ALA B 1 29 ? 5.51400 24.84500 28.96900 1.000 32.13101 28 ALA B C 1
ATOM 797 O O . ALA B 1 29 ? 4.29400 24.70000 29.10500 1.000 31.99010 28 ALA B O 1
ATOM 799 N N . GLY B 1 30 ? 6.28400 25.35800 29.92500 1.000 28.59403 29 GLY B N 1
ATOM 800 C CA . GLY B 1 30 ? 5.72600 25.74400 31.20800 1.000 30.33460 29 GLY B CA 1
ATOM 801 C C . GLY B 1 30 ? 5.27000 24.58200 32.06000 1.000 31.85469 29 GLY B C 1
ATOM 802 O O . GLY B 1 30 ? 4.35500 24.74100 32.87400 1.000 37.87824 29 GLY B O 1
ATOM 803 N N . VAL B 1 31 ? 5.88200 23.41200 31.89200 1.000 29.94613 30 VAL B N 1
ATOM 804 C CA . VAL B 1 31 ? 5.51000 22.21300 32.62600 1.000 30.61722 30 VAL B CA 1
ATOM 805 C C . VAL B 1 31 ? 6.72100 21.73100 33.41900 1.000 34.61639 30 VAL B C 1
ATOM 806 O O . VAL B 1 31 ? 7.82100 22.27300 33.30900 1.000 29.10289 30 VAL B O 1
ATOM 810 N N . GLY B 1 32 ? 6.50200 20.69400 34.22400 1.000 33.28838 31 GLY B N 1
ATOM 811 C CA . GLY B 1 32 ? 7.56400 20.17900 35.06500 1.000 34.03950 31 GLY B CA 1
ATOM 812 C C . GLY B 1 32 ? 8.52600 19.28500 34.30300 1.000 30.67094 31 GLY B C 1
ATOM 813 O O . GLY B 1 32 ? 8.16900 18.63100 33.32400 1.000 33.63680 31 GLY B O 1
ATOM 814 N N . LYS B 1 33 ? 9.77700 19.26700 34.76900 1.000 29.94873 32 LYS B N 1
ATOM 815 C CA . LYS B 1 33 ? 10.77900 18.38800 34.17400 1.000 39.45033 32 LYS B CA 1
ATOM 816 C C . LYS B 1 33 ? 10.37400 16.92600 34.30600 1.000 38.08449 32 LYS B C 1
ATOM 817 O O . LYS B 1 33 ? 10.66600 16.11000 33.42400 1.000 46.21421 32 LYS B O 1
ATOM 823 N N . THR B 1 34 ? 9.69500 16.58000 35.40000 1.000 40.47111 33 THR B N 1
ATOM 824 C CA . THR B 1 34 ? 9.25400 15.20400 35.60000 1.000 46.68744 33 THR B CA 1
ATOM 825 C C . THR B 1 34 ? 8.22500 14.78200 34.55800 1.000 40.28790 33 THR B C 1
ATOM 826 O O . THR B 1 34 ? 8.18600 13.61000 34.16500 1.000 31.13551 33 THR B O 1
ATOM 830 N N . VAL B 1 35 ? 7.39000 15.71600 34.09400 1.000 31.89961 34 VAL B N 1
ATOM 831 C CA . VAL B 1 35 ? 6.37500 15.37700 33.10000 1.000 29.40398 34 VAL B CA 1
ATOM 832 C C . VAL B 1 35 ? 7.02900 14.94800 31.79400 1.000 24.42674 34 VAL B C 1
ATOM 833 O O . VAL B 1 35 ? 6.55800 14.02400 31.11900 1.000 25.15382 34 VAL B O 1
ATOM 837 N N . ILE B 1 36 ? 8.12300 15.61200 31.41700 1.000 24.14411 35 ILE B N 1
ATOM 838 C CA . ILE B 1 36 ? 8.84000 15.23100 30.20500 1.000 28.92588 35 ILE B CA 1
ATOM 839 C C . ILE B 1 36 ? 9.45500 13.84600 30.36100 1.000 36.53263 35 ILE B C 1
ATOM 840 O O . ILE B 1 36 ? 9.46600 13.04900 29.41500 1.000 22.82343 35 ILE B O 1
ATOM 845 N N . TYR B 1 37 ? 9.97600 13.53200 31.55000 1.000 37.28213 36 TYR B N 1
ATOM 846 C CA . TYR B 1 37 ? 10.53900 12.20300 31.77000 1.000 34.96299 36 TYR B CA 1
ATOM 847 C C . TYR B 1 37 ? 9.46300 11.13000 31.67100 1.000 30.59083 36 TYR B C 1
ATOM 848 O O . TYR B 1 37 ? 9.65500 10.09900 31.01600 1.000 31.23232 36 TYR B O 1
ATOM 857 N N . ASP B 1 38 ? 8.31800 11.35800 32.31800 1.000 27.30738 37 ASP B N 1
ATOM 858 C CA . ASP B 1 38 ? 7.25200 10.36200 32.30800 1.000 28.52486 37 ASP B CA 1
ATOM 859 C C . ASP B 1 38 ? 6.71200 10.14800 30.90000 1.000 28.08312 37 ASP B C 1
ATOM 860 O O . ASP B 1 38 ? 6.44800 9.01000 30.49500 1.000 30.79153 37 ASP B O 1
ATOM 865 N N . ILE B 1 39 ? 6.54700 11.23100 30.13800 1.000 27.51799 38 ILE B N 1
ATOM 866 C CA . ILE B 1 39 ? 6.05600 11.11300 28.76700 1.000 25.38449 38 ILE B CA 1
ATOM 867 C C . ILE B 1 39 ? 7.00200 10.25600 27.93600 1.000 30.05600 38 ILE B C 1
ATOM 868 O O . ILE B 1 39 ? 6.57900 9.32200 27.24400 1.000 33.25910 38 ILE B O 1
ATOM 873 N N . GLU B 1 40 ? 8.30100 10.55200 28.00400 1.000 25.69164 39 GLU B N 1
ATOM 874 C CA . GLU B 1 40 ? 9.27100 9.85800 27.16600 1.000 29.38331 39 GLU B CA 1
ATOM 875 C C . GLU B 1 40 ? 9.53100 8.43000 27.62800 1.000 29.65966 39 GLU B C 1
ATOM 876 O O . GLU B 1 40 ? 10.10000 7.64200 26.86600 1.000 26.75081 39 GLU B O 1
ATOM 882 N N . LYS B 1 41 ? 9.13100 8.07800 28.84800 1.000 31.19838 40 LYS B N 1
ATOM 883 C CA . LYS B 1 41 ? 9.21900 6.70300 29.32000 1.000 36.62993 40 LYS B CA 1
ATOM 884 C C . LYS B 1 41 ? 7.99400 5.87500 28.95300 1.000 34.21816 40 LYS B C 1
ATOM 885 O O . LYS B 1 41 ? 7.94600 4.68600 29.28500 1.000 34.60904 40 LYS B O 1
ATOM 891 N N . GLY B 1 42 ? 7.01000 6.46900 28.28100 1.000 25.73215 41 GLY B N 1
ATOM 892 C CA . GLY B 1 42 ? 5.82500 5.75600 27.85200 1.000 33.83608 41 GLY B CA 1
ATOM 893 C C . GLY B 1 42 ? 4.58700 5.99200 28.68900 1.000 39.37869 41 GLY B C 1
ATOM 894 O O . GLY B 1 42 ? 3.54200 5.39800 28.39600 1.000 35.02643 41 GLY B O 1
ATOM 895 N N . LYS B 1 43 ? 4.66400 6.83800 29.71400 1.000 34.33700 42 LYS B N 1
ATOM 896 C CA . LYS B 1 43 ? 3.51500 7.07800 30.57500 1.000 37.46738 42 LYS B CA 1
ATOM 897 C C . LYS B 1 43 ? 2.45700 7.89300 29.84200 1.000 27.88503 42 LYS B C 1
ATOM 898 O O . LYS B 1 43 ? 2.77100 8.82500 29.09700 1.000 33.35894 42 LYS B O 1
ATOM 904 N N . GLU B 1 44 ? 1.19100 7.53600 30.06400 1.000 30.31980 43 GLU B N 1
ATOM 905 C CA . GLU B 1 44 ? 0.06600 8.19500 29.40900 1.000 37.79374 43 GLU B CA 1
ATOM 906 C C . GLU B 1 44 ? -0.90100 8.82100 30.40900 1.000 33.60452 43 GLU B C 1
ATOM 907 O O . GLU B 1 44 ? -2.03900 9.13700 30.05000 1.000 36.58895 43 GLU B O 1
ATOM 913 N N . SER B 1 45 ? -0.47900 9.00000 31.65900 1.000 42.68604 44 SER B N 1
ATOM 914 C CA . SER B 1 45 ? -1.30600 9.68300 32.64500 1.000 43.19529 44 SER B CA 1
ATOM 915 C C . SER B 1 45 ? -1.14800 11.19600 32.59900 1.000 29.50625 44 SER B C 1
ATOM 916 O O . SER B 1 45 ? -1.74600 11.89000 33.42900 1.000 38.93625 44 SER B O 1
ATOM 919 N N . VAL B 1 46 ? -0.36000 11.71900 31.65800 1.000 27.67809 45 VAL B N 1
ATOM 920 C CA . VAL B 1 46 ? -0.17800 13.15900 31.53900 1.000 27.07547 45 VAL B CA 1
ATOM 921 C C . VAL B 1 46 ? -1.49300 13.81100 31.13200 1.000 38.38766 45 VAL B C 1
ATOM 922 O O . VAL B 1 46 ? -2.23300 13.29100 30.28400 1.000 31.32238 45 VAL B O 1
ATOM 926 N N . ARG B 1 47 ? -1.80400 14.94400 31.75800 1.000 28.58676 46 ARG B N 1
ATOM 927 C CA . ARG B 1 47 ? -3.00800 15.68100 31.40400 1.000 34.42502 46 ARG B CA 1
ATOM 928 C C . ARG B 1 47 ? -2.91500 16.18700 29.97000 1.000 34.25155 46 ARG B C 1
ATOM 929 O O . ARG B 1 47 ? -1.82700 16.42000 29.43600 1.000 27.92720 46 ARG B O 1
ATOM 937 N N . LEU B 1 48 ? -4.08000 16.35500 29.34200 1.000 34.34744 47 LEU B N 1
ATOM 938 C CA . LEU B 1 48 ? -4.10500 16.69700 27.92400 1.000 32.90565 47 LEU B CA 1
ATOM 939 C C . LEU B 1 48 ? -3.59600 18.11600 27.69200 1.000 35.69911 47 LEU B C 1
ATOM 940 O O . LEU B 1 48 ? -2.81200 18.35200 26.76600 1.000 30.31955 47 LEU B O 1
ATOM 945 N N . ASN B 1 49 ? -4.01700 19.07100 28.52900 1.000 31.91321 48 ASN B N 1
ATOM 946 C CA . ASN B 1 49 ? -3.51900 20.43900 28.39700 1.000 39.57020 48 ASN B CA 1
ATOM 947 C C . ASN B 1 49 ? -2.00400 20.49200 28.55500 1.000 34.75411 48 ASN B C 1
ATOM 948 O O . ASN B 1 49 ? -1.33000 21.29500 27.89900 1.000 28.23995 48 ASN B O 1
ATOM 953 N N . THR B 1 50 ? -1.45100 19.64300 29.42400 1.000 27.93707 49 THR B N 1
ATOM 954 C CA . THR B 1 50 ? -0.00200 19.56300 29.56300 1.000 30.13309 49 THR B CA 1
ATOM 955 C C . THR B 1 50 ? 0.64300 19.01200 28.29700 1.000 27.41811 49 THR B C 1
ATOM 956 O O . THR B 1 50 ? 1.68200 19.51600 27.85200 1.000 27.42330 49 THR B O 1
ATOM 960 N N . LEU B 1 51 ? 0.03500 17.98400 27.69900 1.000 24.68437 50 LEU B N 1
ATOM 961 C CA . LEU B 1 51 ? 0.61100 17.37300 26.50600 1.000 29.84318 50 LEU B CA 1
ATOM 962 C C . LEU B 1 51 ? 0.61300 18.34000 25.32600 1.000 30.93111 50 LEU B C 1
ATOM 963 O O . LEU B 1 51 ? 1.58300 18.38300 24.56000 1.000 29.02165 50 LEU B O 1
ATOM 968 N N . LEU B 1 52 ? -0.45900 19.12100 25.15900 1.000 27.26759 51 LEU B N 1
ATOM 969 C CA . LEU B 1 52 ? -0.50300 20.06500 24.04500 1.000 39.35761 51 LEU B CA 1
ATOM 970 C C . LEU B 1 52 ? 0.61000 21.09700 24.14800 1.000 25.14066 51 LEU B C 1
ATOM 971 O O . LEU B 1 52 ? 1.27100 21.40700 23.15100 1.000 35.61892 51 LEU B O 1
ATOM 976 N N . LYS B 1 53 ? 0.82600 21.64600 25.34700 1.000 25.49291 52 LYS B N 1
ATOM 977 C CA . LYS B 1 53 ? 1.87700 22.64200 25.52000 1.000 34.40164 52 LYS B CA 1
ATOM 978 C C . LYS B 1 53 ? 3.24400 22.08100 25.15200 1.000 34.76059 52 LYS B C 1
ATOM 979 O O . LYS B 1 53 ? 4.10300 22.81600 24.65300 1.000 37.15293 52 LYS B O 1
ATOM 985 N N . VAL B 1 54 ? 3.45900 20.78400 25.38100 1.000 26.88329 53 VAL B N 1
ATOM 986 C CA . VAL B 1 54 ? 4.69900 20.15100 24.94500 1.000 24.10262 53 VAL B CA 1
ATOM 987 C C . VAL B 1 54 ? 4.69500 19.96500 23.43300 1.000 25.11580 53 VAL B C 1
ATOM 988 O O . VAL B 1 54 ? 5.72800 20.12100 22.77000 1.000 34.37221 53 VAL B O 1
ATOM 992 N N . LEU B 1 55 ? 3.53500 19.63500 22.86000 1.000 28.77502 54 LEU B N 1
ATOM 993 C CA . LEU B 1 55 ? 3.44500 19.48600 21.41200 1.000 27.80756 54 LEU B CA 1
ATOM 994 C C . LEU B 1 55 ? 3.55600 20.82800 20.69800 1.000 37.20531 54 LEU B C 1
ATOM 995 O O . LEU B 1 55 ? 4.10500 20.89500 19.59300 1.000 28.82161 54 LEU B O 1
ATOM 1000 N N . ASP B 1 56 ? 3.05000 21.90200 21.31200 1.000 24.04955 55 ASP B N 1
ATOM 1001 C CA . ASP B 1 56 ? 3.04400 23.20200 20.64800 1.000 29.78155 55 ASP B CA 1
ATOM 1002 C C . ASP B 1 56 ? 4.44900 23.77000 20.48700 1.000 34.31360 55 ASP B C 1
ATOM 1003 O O . ASP B 1 56 ? 4.72500 24.45500 19.49500 1.000 27.36104 55 ASP B O 1
ATOM 1008 N N . VAL B 1 57 ? 5.34400 23.51000 21.44300 1.000 31.30904 56 VAL B N 1
ATOM 1009 C CA . VAL B 1 57 ? 6.70300 24.02700 21.32000 1.000 24.18602 56 VAL B CA 1
ATOM 1010 C C . VAL B 1 57 ? 7.49600 23.23100 20.29000 1.000 23.38528 56 VAL B C 1
ATOM 1011 O O . VAL B 1 57 ? 8.43900 23.75400 19.68400 1.000 33.57117 56 VAL B O 1
ATOM 1015 N N . LEU B 1 58 ? 7.13100 21.97000 20.06600 1.000 24.33046 57 LEU B N 1
ATOM 1016 C CA . LEU B 1 58 ? 7.77600 21.13200 19.06500 1.000 27.27894 57 LEU B CA 1
ATOM 1017 C C . LEU B 1 58 ? 7.10300 21.22300 17.70100 1.000 20.32087 57 LEU B C 1
ATOM 1018 O O . LEU B 1 58 ? 7.46400 20.46400 16.79500 1.000 20.72368 57 LEU B O 1
ATOM 1023 N N . ASN B 1 59 ? 6.13700 22.13100 17.54200 1.000 22.46884 58 ASN B N 1
ATOM 1024 C CA . ASN B 1 59 ? 5.41100 22.31900 16.28500 1.000 31.15215 58 ASN B CA 1
ATOM 1025 C C . ASN B 1 59 ? 4.72000 21.03200 15.83900 1.000 19.17118 58 ASN B C 1
ATOM 1026 O O . ASN B 1 59 ? 4.75300 20.66000 14.66400 1.000 25.20193 58 ASN B O 1
ATOM 1031 N N . ILE B 1 60 ? 4.08900 20.34300 16.78500 1.000 23.56707 59 ILE B N 1
ATOM 1032 C CA . ILE B 1 60 ? 3.31100 19.14300 16.50500 1.000 24.90309 59 ILE B CA 1
ATOM 1033 C C . ILE B 1 60 ? 1.85800 19.42700 16.85800 1.000 17.41315 59 ILE B C 1
ATOM 1034 O O . ILE B 1 60 ? 1.56400 19.90200 17.96100 1.000 26.13845 59 ILE B O 1
ATOM 1039 N N . GLN B 1 61 ? 0.95800 19.14200 15.92300 1.000 23.70710 60 GLN B N 1
ATOM 1040 C CA . GLN B 1 61 ? -0.46900 19.34000 16.11900 1.000 23.73478 60 GLN B CA 1
ATOM 1041 C C . GLN B 1 61 ? -1.18700 17.99800 16.11700 1.000 27.93455 60 GLN B C 1
ATOM 1042 O O . GLN B 1 61 ? -0.79700 17.06500 15.40900 1.000 29.96769 60 GLN B O 1
ATOM 1048 N N . ILE B 1 62 ? -2.24200 17.91000 16.91800 1.000 27.77811 61 ILE B N 1
ATOM 1049 C CA . ILE B 1 62 ? -3.06700 16.71200 16.98800 1.000 37.93192 61 ILE B CA 1
ATOM 1050 C C . ILE B 1 62 ? -4.19300 16.83600 15.97100 1.000 30.29952 61 ILE B C 1
ATOM 1051 O O . ILE B 1 62 ? -4.90500 17.84700 15.93800 1.000 36.38262 61 ILE B O 1
ATOM 1056 N N . LYS B 1 63 ? -4.34500 15.81500 15.13100 1.000 33.21298 62 LYS B N 1
ATOM 1057 C CA . LYS B 1 63 ? -5.42200 15.75300 14.15400 1.000 28.54884 62 LYS B CA 1
ATOM 1058 C C . LYS B 1 63 ? -6.19000 14.45900 14.36900 1.000 41.38747 62 LYS B C 1
ATOM 1059 O O . LYS B 1 63 ? -5.58800 13.38500 14.46300 1.000 39.93148 62 LYS B O 1
ATOM 1065 N N . PHE B 1 64 ? -7.51300 14.56200 14.44800 1.000 32.61655 63 PHE B N 1
ATOM 1066 C CA . PHE B 1 64 ? -8.37100 13.42800 14.76000 1.000 33.23345 63 PHE B CA 1
ATOM 1067 C C . PHE B 1 64 ? -8.94400 12.83500 13.48100 1.000 38.77718 63 PHE B C 1
ATOM 1068 O O . PHE B 1 64 ? -9.55500 13.54800 12.67800 1.000 40.20959 63 PHE B O 1
ATOM 1076 N N . GLU B 1 65 ? -8.74600 11.53200 13.29700 1.000 42.22530 64 GLU B N 1
ATOM 1077 C CA . GLU B 1 65 ? -9.35300 10.80300 12.19100 1.000 38.03101 64 GLU B CA 1
ATOM 1078 C C . GLU B 1 65 ? -10.70500 10.26800 12.64200 1.000 31.70746 64 GLU B C 1
ATOM 1079 O O . GLU B 1 65 ? -10.78400 9.49100 13.59900 1.000 36.05940 64 GLU B O 1
ATOM 1085 N N . THR B 1 66 ? -11.76000 10.68300 11.95600 1.000 41.50656 65 THR B N 1
ATOM 1086 C CA . THR B 1 66 ? -13.11000 10.31400 12.33400 1.000 35.55317 65 THR B CA 1
ATOM 1087 C C . THR B 1 66 ? -13.70400 9.33300 11.32700 1.000 37.01131 65 THR B C 1
ATOM 1088 O O . THR B 1 66 ? -13.38100 9.38400 10.13600 1.000 41.79112 65 THR B O 1
ATOM 1092 N N . PRO B 1 67 ? -14.57600 8.42200 11.77300 1.000 39.34086 66 PRO B N 1
ATOM 1093 C CA . PRO B 1 67 ? -15.12100 7.41100 10.85600 1.000 40.22363 66 PRO B CA 1
ATOM 1094 C C . PRO B 1 67 ? -16.21700 7.92400 9.93600 1.000 46.13358 66 PRO B C 1
ATOM 1095 O O . PRO B 1 67 ? -16.61900 7.19300 9.02000 1.000 45.11772 66 PRO B O 1
ATOM 1099 N N . PHE B 1 68 ? -16.71800 9.14400 10.14800 1.000 45.07256 67 PHE B N 1
ATOM 1100 C CA . PHE B 1 68 ? -17.69400 9.73100 9.24000 1.000 50.77705 67 PHE B CA 1
ATOM 1101 C C . PHE B 1 68 ? -17.63500 11.24000 9.39000 1.000 44.65022 67 PHE B C 1
ATOM 1102 O O . PHE B 1 68 ? -17.44200 11.72500 10.51300 1.000 42.49664 67 PHE B O 1
ATOM 1110 N N . PRO B 1 69 ? -17.79600 12.01100 8.30500 1.000 64.05584 68 PRO B N 1
ATOM 1111 C CA . PRO B 1 69 ? -18.05600 11.58300 6.91900 1.000 72.45952 68 PRO B CA 1
ATOM 1112 C C . PRO B 1 69 ? -16.80800 11.06300 6.20900 1.000 70.96913 68 PRO B C 1
ATOM 1113 O O . PRO B 1 69 ? -15.80800 10.74000 6.84500 1.000 70.83328 68 PRO B O 1
ATOM 1117 N N . GLN B 1 70 ? -16.84900 10.97700 4.87800 1.000 69.26725 69 GLN B N 1
ATOM 1118 C CA . GLN B 1 70 ? -15.70100 10.48300 4.12300 1.000 79.08262 69 GLN B CA 1
ATOM 1119 C C . GLN B 1 70 ? -14.54200 11.47100 4.17900 1.000 85.51444 69 GLN B C 1
ATOM 1120 O O . GLN B 1 70 ? -13.47400 11.16600 4.72200 1.000 92.86371 69 GLN B O 1
ATOM 1126 N N . THR B 1 71 ? -14.73400 12.65900 3.61600 1.000 84.23656 70 THR B N 1
ATOM 1127 C CA . THR B 1 71 ? -13.68500 13.67100 3.58000 1.000 98.67651 70 THR B CA 1
ATOM 1128 C C . THR B 1 71 ? -14.08000 14.89400 4.40200 1.000 99.05351 70 THR B C 1
ATOM 1129 O O . THR B 1 71 ? -13.38800 15.26700 5.35000 1.000 85.03666 70 THR B O 1
ATOM 1133 N N . GLY C 1 1 ? -1.98000 25.33100 20.32300 1.000 55.29855 0 GLY C N 1
ATOM 1134 C CA . GLY C 1 1 ? -2.50800 25.55000 18.98800 1.000 43.50482 0 GLY C CA 1
ATOM 1135 C C . GLY C 1 1 ? -3.93300 25.06400 18.82800 1.000 43.78483 0 GLY C C 1
ATOM 1136 O O . GLY C 1 1 ? -4.73300 25.67300 18.11800 1.000 45.47512 0 GLY C O 1
ATOM 1137 N N . MET C 1 2 ? -4.24900 23.95700 19.49000 1.000 45.17355 1 MET C N 1
ATOM 1138 C CA . MET C 1 2 ? -5.60200 23.41500 19.43500 1.000 43.20025 1 MET C CA 1
ATOM 1139 C C . MET C 1 2 ? -6.50400 24.18800 20.39300 1.000 42.56208 1 MET C C 1
ATOM 1140 O O . MET C 1 2 ? -6.15500 24.35000 21.56500 1.000 40.72407 1 MET C O 1
ATOM 1145 N N . PRO C 1 3 ? -7.65500 24.67400 19.93600 1.000 39.06447 2 PRO C N 1
ATOM 1146 C CA . PRO C 1 3 ? -8.52500 25.45800 20.82200 1.000 40.56068 2 PRO C CA 1
ATOM 1147 C C . PRO C 1 3 ? -9.13900 24.58800 21.91100 1.000 47.27841 2 PRO C C 1
ATOM 1148 O O . PRO C 1 3 ? -9.06800 23.35600 21.89900 1.000 47.46429 2 PRO C O 1
ATOM 1152 N N . LYS C 1 4 ? -9.56400 25.27300 22.96300 1.000 42.58929 3 LYS C N 1
ATOM 1153 C CA . LYS C 1 4 ? -10.06300 24.68300 24.19200 1.000 45.05166 3 LYS C CA 1
ATOM 1154 C C . LYS C 1 4 ? -11.35100 23.83900 24.22500 1.000 46.51589 3 LYS C C 1
ATOM 1155 O O . LYS C 1 4 ? -11.58600 23.15300 25.18300 1.000 45.29701 3 LYS C O 1
ATOM 1161 N N . HIS C 1 5 ? -12.19800 23.92800 23.22600 1.000 42.23538 4 HIS C N 1
ATOM 1162 C CA . HIS C 1 5 ? -13.41500 23.12500 23.20500 1.000 42.06907 4 HIS C CA 1
ATOM 1163 C C . HIS C 1 5 ? -13.46400 22.21100 21.98300 1.000 40.14157 4 HIS C C 1
ATOM 1164 O O . HIS C 1 5 ? -14.54400 21.83900 21.51600 1.000 39.99046 4 HIS C O 1
ATOM 1171 N N . GLU C 1 6 ? -12.29400 21.83300 21.46000 1.000 26.09382 5 GLU C N 1
ATOM 1172 C CA . GLU C 1 6 ? -12.25200 20.87900 20.35600 1.000 26.56044 5 GLU C CA 1
ATOM 1173 C C . GLU C 1 6 ? -12.61900 19.48100 20.83100 1.000 25.51700 5 GLU C C 1
ATOM 1174 O O . GLU C 1 6 ? -13.49000 18.82500 20.24900 1.000 25.03784 5 GLU C O 1
ATOM 1180 N N . ILE C 1 7 ? -11.96400 19.01100 21.89400 1.000 29.58633 6 ILE C N 1
ATOM 1181 C CA . ILE C 1 7 ? -12.23900 17.67300 22.41000 1.000 28.43371 6 ILE C CA 1
ATOM 1182 C C . ILE C 1 7 ? -13.66900 17.58300 22.92400 1.000 23.70127 6 ILE C C 1
ATOM 1183 O O . ILE C 1 7 ? -14.32900 16.54500 22.78800 1.000 25.56561 6 ILE C O 1
ATOM 1188 N N . ALA C 1 8 ? -14.17300 18.67200 23.51000 1.000 23.70047 7 ALA C N 1
ATOM 1189 C CA . ALA C 1 8 ? -15.52800 18.66900 24.05200 1.000 30.65880 7 ALA C CA 1
ATOM 1190 C C . ALA C 1 8 ? -16.55600 18.36400 22.96900 1.000 24.18710 7 ALA C C 1
ATOM 1191 O O . ALA C 1 8 ? -17.36400 17.43900 23.10600 1.000 22.37431 7 ALA C O 1
ATOM 1193 N N . ASN C 1 9 ? -16.53700 19.13200 21.87600 1.000 22.86049 8 ASN C N 1
ATOM 1194 C CA . ASN C 1 9 ? -17.49500 18.89300 20.80200 1.000 23.68507 8 ASN C CA 1
ATOM 1195 C C . ASN C 1 9 ? -17.16100 17.63200 20.01800 1.000 25.93040 8 ASN C C 1
ATOM 1196 O O . ASN C 1 9 ? -18.06200 16.99800 19.45700 1.000 24.30121 8 ASN C O 1
ATOM 1201 N N . LEU C 1 10 ? -15.88100 17.25700 19.96200 1.000 23.62519 9 LEU C N 1
ATOM 1202 C CA . LEU C 1 10 ? -15.49600 16.02400 19.28300 1.000 26.25919 9 LEU C CA 1
ATOM 1203 C C . LEU C 1 10 ? -16.15800 14.81500 19.92900 1.000 34.08134 9 LEU C C 1
ATOM 1204 O O . LEU C 1 10 ? -16.79700 14.00200 19.25000 1.000 24.13482 9 LEU C O 1
ATOM 1209 N N . ILE C 1 11 ? -16.01300 14.68000 21.24800 1.000 24.75474 10 ILE C N 1
ATOM 1210 C CA . ILE C 1 11 ? -16.58300 13.53000 21.94300 1.000 23.29885 10 ILE C CA 1
ATOM 1211 C C . ILE C 1 11 ? -18.10400 13.60900 21.95400 1.000 22.98386 10 ILE C C 1
ATOM 1212 O O . ILE C 1 11 ? -18.79000 12.60000 21.75200 1.000 23.42673 10 ILE C O 1
ATOM 1217 N N . HIS C 1 12 ? -18.65700 14.80400 22.17700 1.000 27.86711 11 HIS C N 1
ATOM 1218 C CA . HIS C 1 12 ? -20.10700 14.93800 22.28600 1.000 29.62459 11 HIS C CA 1
ATOM 1219 C C . HIS C 1 12 ? -20.79700 14.62400 20.96500 1.000 33.79687 11 HIS C C 1
ATOM 1220 O O . HIS C 1 12 ? -21.78400 13.87900 20.93200 1.000 24.49016 11 HIS C O 1
ATOM 1227 N N . TYR C 1 13 ? -20.30100 15.19500 19.86500 1.000 30.10685 12 TYR C N 1
ATOM 1228 C CA . TYR C 1 13 ? -20.95400 14.99800 18.57500 1.000 28.17467 12 TYR C CA 1
ATOM 1229 C C . TYR C 1 13 ? -20.94800 13.52900 18.17400 1.000 25.93913 12 TYR C C 1
ATOM 1230 O O . TYR C 1 13 ? -21.96800 12.99000 17.73200 1.000 26.22887 12 TYR C O 1
ATOM 1239 N N . TYR C 1 14 ? -19.80600 12.86100 18.33000 1.000 28.57782 13 TYR C N 1
ATOM 1240 C CA . TYR C 1 14 ? -19.69800 11.47800 17.88900 1.000 25.99246 13 TYR C CA 1
ATOM 1241 C C . TYR C 1 14 ? -20.30200 10.49300 18.88000 1.000 29.00540 13 TYR C C 1
ATOM 1242 O O . TYR C 1 14 ? -20.61100 9.36100 18.49300 1.000 26.54354 13 TYR C O 1
ATOM 1251 N N . ARG C 1 15 ? -20.49100 10.89300 20.14000 1.000 25.23667 14 ARG C N 1
ATOM 1252 C CA . ARG C 1 15 ? -21.27100 10.06200 21.05100 1.000 25.52919 14 ARG C CA 1
ATOM 1253 C C . ARG C 1 15 ? -22.75600 10.14500 20.72300 1.000 26.46566 14 ARG C C 1
ATOM 1254 O O . ARG C 1 15 ? -23.45300 9.12400 20.71100 1.000 27.65384 14 ARG C O 1
ATOM 1262 N N . LYS C 1 16 ? -23.25400 11.35400 20.45200 1.000 26.41932 15 LYS C N 1
ATOM 1263 C CA . LYS C 1 16 ? -24.66300 11.51400 20.11000 1.000 33.68255 15 LYS C CA 1
ATOM 1264 C C . LYS C 1 16 ? -24.99600 10.81100 18.80100 1.000 31.89186 15 LYS C C 1
ATOM 1265 O O . LYS C 1 16 ? -26.03800 10.15700 18.69000 1.000 30.66963 15 LYS C O 1
ATOM 1271 N N . GLN C 1 17 ? -24.12100 10.93000 17.79800 1.000 31.55648 16 GLN C N 1
ATOM 1272 C CA . GLN C 1 17 ? -24.36700 10.26100 16.52400 1.000 33.63595 16 GLN C CA 1
ATOM 1273 C C . GLN C 1 17 ? -24.34000 8.74600 16.67200 1.000 32.00309 16 GLN C C 1
ATOM 1274 O O . GLN C 1 17 ? -25.01800 8.03600 15.92000 1.000 32.00301 16 GLN C O 1
ATOM 1280 N N . SER C 1 18 ? -23.56800 8.23300 17.62900 1.000 24.30270 17 SER C N 1
ATOM 1281 C CA . SER C 1 18 ? -23.49500 6.80000 17.87600 1.000 28.18461 17 SER C CA 1
ATOM 1282 C C . SER C 1 18 ? -24.63200 6.29000 18.75100 1.000 24.53640 17 SER C C 1
ATOM 1283 O O . SER C 1 18 ? -24.69300 5.08500 19.01800 1.000 24.62110 17 SER C O 1
ATOM 1286 N N . GLY C 1 19 ? -25.52700 7.16600 19.20100 1.000 24.72647 18 GLY C N 1
ATOM 1287 C CA . GLY C 1 19 ? -26.64400 6.74500 20.02100 1.000 30.57562 18 GLY C CA 1
ATOM 1288 C C . GLY C 1 19 ? -26.29000 6.31500 21.42300 1.000 26.25358 18 GLY C C 1
ATOM 1289 O O . GLY C 1 19 ? -27.12100 5.69600 22.09300 1.000 26.79694 18 GLY C O 1
ATOM 1290 N N . LEU C 1 20 ? -25.08400 6.62200 21.89100 1.000 23.27997 19 LEU C N 1
ATOM 1291 C CA . LEU C 1 20 ? -24.65600 6.24200 23.22800 1.000 26.96651 19 LEU C CA 1
ATOM 1292 C C . LEU C 1 20 ? -24.99700 7.33900 24.22600 1.000 31.88874 19 LEU C C 1
ATOM 1293 O O . LEU C 1 20 ? -24.85900 8.53000 23.93200 1.000 31.29721 19 LEU C O 1
ATOM 1298 N N . SER C 1 21 ? -25.44800 6.92900 25.40600 1.000 27.09320 20 SER C N 1
ATOM 1299 C CA . SER C 1 21 ? -25.57100 7.86300 26.51100 1.000 30.68418 20 SER C CA 1
ATOM 1300 C C . SER C 1 21 ? -24.19700 8.11500 27.12500 1.000 31.32168 20 SER C C 1
ATOM 1301 O O . SER C 1 21 ? -23.21400 7.43600 26.81500 1.000 22.73684 20 SER C O 1
ATOM 1304 N N . GLN C 1 22 ? -24.12900 9.12000 28.00100 1.000 25.39131 21 GLN C N 1
ATOM 1305 C CA . GLN C 1 22 ? -22.88500 9.37500 28.72000 1.000 32.45400 21 GLN C CA 1
ATOM 1306 C C . GLN C 1 22 ? -22.47700 8.16300 29.54700 1.000 31.14798 21 GLN C C 1
ATOM 1307 O O . GLN C 1 22 ? -21.29500 7.80400 29.59800 1.000 28.52135 21 GLN C O 1
ATOM 1313 N N . GLN C 1 23 ? -23.44700 7.51800 30.19700 1.000 29.14092 22 GLN C N 1
ATOM 1314 C CA . GLN C 1 23 ? -23.14800 6.32600 30.97900 1.000 40.28616 22 GLN C CA 1
ATOM 1315 C C . GLN C 1 23 ? -22.70700 5.17500 30.08200 1.000 35.17119 22 GLN C C 1
ATOM 1316 O O . GLN C 1 23 ? -21.72600 4.48900 30.38600 1.000 32.21191 22 GLN C O 1
ATOM 1322 N N . GLU C 1 24 ? -23.40800 4.96300 28.96300 1.000 32.76262 23 GLU C N 1
ATOM 1323 C CA . GLU C 1 24 ? -23.05700 3.86700 28.06300 1.000 34.10651 23 GLU C CA 1
ATOM 1324 C C . GLU C 1 24 ? -21.64300 4.02300 27.51600 1.000 34.30470 23 GLU C C 1
ATOM 1325 O O . GLU C 1 24 ? -20.88800 3.04600 27.44500 1.000 26.57058 23 GLU C O 1
ATOM 1331 N N . LEU C 1 25 ? -21.26900 5.24200 27.11800 1.000 27.38314 24 LEU C N 1
ATOM 1332 C CA . LEU C 1 25 ? -19.90400 5.47300 26.65600 1.000 25.72242 24 LEU C CA 1
ATOM 1333 C C . LEU C 1 25 ? -18.89600 5.25000 27.77500 1.000 22.84623 24 LEU C C 1
ATOM 1334 O O . LEU C 1 25 ? -17.77300 4.79900 27.52100 1.000 20.27601 24 LEU C O 1
ATOM 1339 N N . ALA C 1 26 ? -19.28300 5.54500 29.01800 1.000 22.60314 25 ALA C N 1
ATOM 1340 C CA . ALA C 1 26 ? -18.37700 5.34400 30.14300 1.000 28.83999 25 ALA C CA 1
ATOM 1341 C C . ALA C 1 26 ? -18.15900 3.86200 30.42500 1.000 32.65392 25 ALA C C 1
ATOM 1342 O O . ALA C 1 26 ? -17.02800 3.44000 30.69400 1.000 26.06837 25 ALA C O 1
ATOM 1344 N N . ARG C 1 27 ? -19.22700 3.05800 30.37700 1.000 23.70782 26 ARG C N 1
ATOM 1345 C CA . ARG C 1 27 ? -19.07700 1.61900 30.58300 1.000 32.82838 26 ARG C CA 1
ATO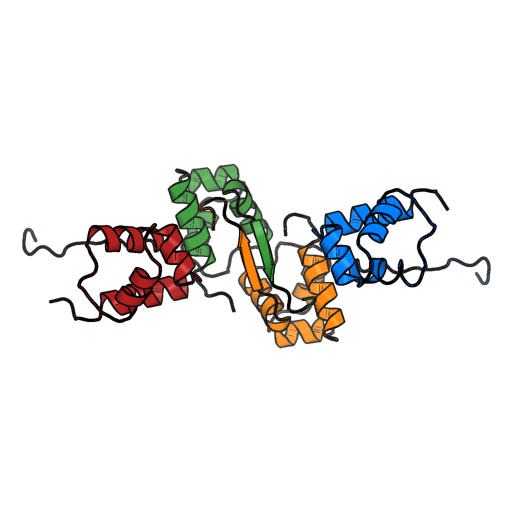M 1346 C C . ARG C 1 27 ? -18.15200 1.01200 29.53600 1.000 26.89144 26 ARG C C 1
ATOM 1347 O O . ARG C 1 27 ? -17.22400 0.26600 29.86800 1.000 33.85535 26 ARG C O 1
ATOM 1355 N N . LEU C 1 28 ? -18.39400 1.32400 28.26000 1.000 24.36556 27 LEU C N 1
ATOM 1356 C CA . LEU C 1 28 ? -17.59600 0.73700 27.18900 1.000 30.48181 27 LEU C CA 1
ATOM 1357 C C . LEU C 1 28 ? -16.13700 1.16600 27.28400 1.000 30.56688 27 LEU C C 1
ATOM 1358 O O . LEU C 1 28 ? -15.22900 0.36200 27.04300 1.000 26.21387 27 LEU C O 1
ATOM 1363 N N . ALA C 1 29 ? -15.89100 2.42700 27.63800 1.000 21.25573 28 ALA C N 1
ATOM 1364 C CA . ALA C 1 29 ? -14.52800 2.92700 27.76300 1.000 30.66381 28 ALA C CA 1
ATOM 1365 C C . ALA C 1 29 ? -13.85600 2.50800 29.06300 1.000 32.40722 28 ALA C C 1
ATOM 1366 O O . ALA C 1 29 ? -12.63500 2.65600 29.18400 1.000 28.52809 28 ALA C O 1
ATOM 1368 N N . GLY C 1 30 ? -14.61200 1.99100 30.02900 1.000 34.11959 29 GLY C N 1
ATOM 1369 C CA . GLY C 1 30 ? -14.03000 1.61200 31.30100 1.000 31.78580 29 GLY C CA 1
ATOM 1370 C C . GLY C 1 30 ? -13.67100 2.77200 32.19900 1.000 35.57210 29 GLY C C 1
ATOM 1371 O O . GLY C 1 30 ? -12.83100 2.61700 33.08900 1.000 39.50545 29 GLY C O 1
ATOM 1372 N N . VAL C 1 31 ? -14.28300 3.93600 31.99000 1.000 28.66197 30 VAL C N 1
ATOM 1373 C CA . VAL C 1 31 ? -14.01800 5.12300 32.78800 1.000 28.08539 30 VAL C CA 1
ATOM 1374 C C . VAL C 1 31 ? -15.30100 5.52600 33.50700 1.000 33.60528 30 VAL C C 1
ATOM 1375 O O . VAL C 1 31 ? -16.37800 4.98300 33.26000 1.000 36.44233 30 VAL C O 1
ATOM 1379 N N . GLY C 1 32 ? -15.16800 6.49400 34.41000 1.000 31.76864 31 GLY C N 1
ATOM 1380 C CA . GLY C 1 32 ? -16.32600 6.99000 35.12500 1.000 30.72825 31 GLY C CA 1
ATOM 1381 C C . GLY C 1 32 ? -17.20900 7.85400 34.24300 1.000 34.40730 31 GLY C C 1
ATOM 1382 O O . GLY C 1 32 ? -16.76100 8.46100 33.27100 1.000 32.99672 31 GLY C O 1
ATOM 1383 N N . LYS C 1 33 ? -18.49600 7.90300 34.59400 1.000 31.78325 32 LYS C N 1
ATOM 1384 C CA . LYS C 1 33 ? -19.43700 8.69200 33.80700 1.000 31.77708 32 LYS C CA 1
ATOM 1385 C C . LYS C 1 33 ? -19.22500 10.18600 34.01800 1.000 33.84451 32 LYS C C 1
ATOM 1386 O O . LYS C 1 33 ? -19.43700 10.97900 33.09200 1.000 29.29435 32 LYS C O 1
ATOM 1392 N N . THR C 1 34 ? -18.79300 10.58700 35.21800 1.000 29.95978 33 THR C N 1
ATOM 1393 C CA . THR C 1 34 ? -18.42900 11.98100 35.44700 1.000 30.25275 33 THR C CA 1
ATOM 1394 C C . THR C 1 34 ? -17.27600 12.40600 34.54400 1.000 30.51108 33 THR C C 1
ATOM 1395 O O . THR C 1 34 ? -17.20500 13.57000 34.13100 1.000 23.91767 33 THR C O 1
ATOM 1399 N N . VAL C 1 35 ? -16.37600 11.47500 34.21500 1.000 35.62697 34 VAL C N 1
ATOM 1400 C CA . VAL C 1 35 ? -15.27200 11.78800 33.31300 1.000 28.22794 34 VAL C CA 1
ATOM 1401 C C . VAL C 1 35 ? -15.80000 12.16800 31.93600 1.000 23.00470 34 VAL C C 1
ATOM 1402 O O . VAL C 1 35 ? -15.34200 13.14200 31.32600 1.000 30.63715 34 VAL C O 1
ATOM 1406 N N . ILE C 1 36 ? -16.76600 11.40200 31.42100 1.000 24.03232 35 ILE C N 1
ATOM 1407 C CA . ILE C 1 36 ? -17.39400 11.75000 30.14900 1.000 25.26264 35 ILE C CA 1
ATOM 1408 C C . ILE C 1 36 ? -18.08300 13.10400 30.25600 1.000 28.35778 35 ILE C C 1
ATOM 1409 O O . ILE C 1 36 ? -18.00400 13.93400 29.34200 1.000 22.02853 35 ILE C O 1
ATOM 1414 N N . TYR C 1 37 ? -18.76600 13.34700 31.37800 1.000 30.89014 36 TYR C N 1
ATOM 1415 C CA . TYR C 1 37 ? -19.38700 14.64600 31.61200 1.000 28.78943 36 TYR C CA 1
ATOM 1416 C C . TYR C 1 37 ? -18.34800 15.76000 31.63500 1.000 24.49918 36 TYR C C 1
ATOM 1417 O O . TYR C 1 37 ? -18.57000 16.84000 31.07600 1.000 26.31757 36 TYR C O 1
ATOM 1426 N N . ASP C 1 38 ? -17.20000 15.51000 32.26900 1.000 28.91341 37 ASP C N 1
ATOM 1427 C CA . ASP C 1 38 ? -16.17300 16.54200 32.37600 1.000 29.96014 37 ASP C CA 1
ATOM 1428 C C . ASP C 1 38 ? -15.52000 16.82000 31.02700 1.000 23.16084 37 ASP C C 1
ATOM 1429 O O . ASP C 1 38 ? -15.18600 17.97100 30.72000 1.000 18.17350 37 ASP C O 1
ATOM 1434 N N . ILE C 1 39 ? -15.32700 15.78200 30.21000 1.000 19.83812 38 ILE C N 1
ATOM 1435 C CA . ILE C 1 39 ? -14.72700 15.97100 28.89000 1.000 23.76217 38 ILE C CA 1
ATOM 1436 C C . ILE C 1 39 ? -15.62000 16.85000 28.02300 1.000 27.62233 38 ILE C C 1
ATOM 1437 O O . ILE C 1 39 ? -15.17000 17.84700 27.44500 1.000 24.40468 38 ILE C O 1
ATOM 1442 N N . GLU C 1 40 ? -16.90300 16.49700 27.93100 1.000 20.85469 39 GLU C N 1
ATOM 1443 C CA . GLU C 1 40 ? -17.83700 17.22200 27.08000 1.000 28.51275 39 GLU C CA 1
ATOM 1444 C C . GLU C 1 40 ? -18.09000 18.64700 27.56000 1.000 21.98304 39 GLU C C 1
ATOM 1445 O O . GLU C 1 40 ? -18.64400 19.44700 26.79900 1.000 23.57348 39 GLU C O 1
ATOM 1451 N N . LYS C 1 41 ? -17.69800 18.98200 28.79200 1.000 31.10260 40 LYS C N 1
ATOM 1452 C CA . LYS C 1 41 ? -17.88700 20.32000 29.33500 1.000 34.59285 40 LYS C CA 1
ATOM 1453 C C . LYS C 1 41 ? -16.59200 21.08900 29.53700 1.000 38.55302 40 LYS C C 1
ATOM 1454 O O . LYS C 1 41 ? -16.63800 22.31900 29.64000 1.000 41.25875 40 LYS C O 1
ATOM 1460 N N . GLY C 1 42 ? -15.44700 20.40700 29.59300 1.000 40.58465 41 GLY C N 1
ATOM 1461 C CA . GLY C 1 42 ? -14.20000 21.01900 29.99100 1.000 52.34700 41 GLY C CA 1
ATOM 1462 C C . GLY C 1 42 ? -13.29500 21.35800 28.81900 1.000 50.61782 41 GLY C C 1
ATOM 1463 O O . GLY C 1 42 ? -13.68400 21.32000 27.65100 1.000 46.58953 41 GLY C O 1
ATOM 1464 N N . LYS C 1 43 ? -12.04900 21.70400 29.16100 1.000 39.70279 42 LYS C N 1
ATOM 1465 C CA . LYS C 1 43 ? -11.04600 22.12900 28.17900 1.000 45.76442 42 LYS C CA 1
ATOM 1466 C C . LYS C 1 43 ? -9.69500 21.51100 28.54400 1.000 55.34272 42 LYS C C 1
ATOM 1467 O O . LYS C 1 43 ? -8.95600 22.05300 29.37100 1.000 67.15784 42 LYS C O 1
ATOM 1473 N N . GLU C 1 44 ? -9.38800 20.37000 27.92200 1.000 55.19541 43 GLU C N 1
ATOM 1474 C CA . GLU C 1 44 ? -8.05100 19.78000 27.89200 1.000 46.30578 43 GLU C CA 1
ATOM 1475 C C . GLU C 1 44 ? -7.58700 19.24300 29.24300 1.000 46.54766 43 GLU C C 1
ATOM 1476 O O . GLU C 1 44 ? -6.38800 19.01500 29.43600 1.000 52.66108 43 GLU C O 1
ATOM 1482 N N . SER C 1 45 ? -8.49600 19.01600 30.19000 1.000 44.62172 44 SER C N 1
ATOM 1483 C CA . SER C 1 45 ? -8.09900 18.51100 31.50000 1.000 50.77052 44 SER C CA 1
ATOM 1484 C C . SER C 1 45 ? -8.11300 16.99000 31.58900 1.000 48.13156 44 SER C C 1
ATOM 1485 O O . SER C 1 45 ? -7.67200 16.44300 32.60600 1.000 43.82764 44 SER C O 1
ATOM 1488 N N . VAL C 1 46 ? -8.60000 16.29800 30.55900 1.000 46.00584 45 VAL C N 1
ATOM 1489 C CA . VAL C 1 46 ? -8.68200 14.84300 30.59900 1.000 38.26653 45 VAL C CA 1
ATOM 1490 C C . VAL C 1 46 ? -7.28500 14.24600 30.50700 1.000 54.78608 45 VAL C C 1
ATOM 1491 O O . VAL C 1 46 ? -6.40000 14.78000 29.82500 1.000 46.88385 45 VAL C O 1
ATOM 1495 N N . ARG C 1 47 ? -7.07100 13.13700 31.21000 1.000 36.53426 46 ARG C N 1
ATOM 1496 C CA . ARG C 1 47 ? -5.79700 12.44500 31.11500 1.000 35.87535 46 ARG C CA 1
ATOM 1497 C C . ARG C 1 47 ? -5.70400 11.69400 29.79100 1.000 36.09827 46 ARG C C 1
ATOM 1498 O O . ARG C 1 47 ? -6.71300 11.30100 29.19900 1.000 39.90138 46 ARG C O 1
ATOM 1506 N N . LEU C 1 48 ? -4.46800 11.51100 29.32200 1.000 33.66354 47 LEU C N 1
ATOM 1507 C CA . LEU C 1 48 ? -4.24800 11.01200 27.96800 1.000 34.22857 47 LEU C CA 1
ATOM 1508 C C . LEU C 1 48 ? -4.77500 9.59100 27.80600 1.000 34.24081 47 LEU C C 1
ATOM 1509 O O . LEU C 1 48 ? -5.49800 9.29100 26.84800 1.000 32.52645 47 LEU C O 1
ATOM 1514 N N . ASN C 1 49 ? -4.42300 8.69700 28.73400 1.000 34.59454 48 ASN C N 1
ATOM 1515 C CA . ASN C 1 49 ? -4.89400 7.31900 28.63100 1.000 34.36690 48 ASN C CA 1
ATOM 1516 C C . ASN C 1 49 ? -6.40700 7.23100 28.78200 1.000 31.82646 48 ASN C C 1
ATOM 1517 O O . ASN C 1 49 ? -7.03500 6.33800 28.20100 1.000 31.16159 48 ASN C O 1
ATOM 1522 N N . THR C 1 50 ? -7.00900 8.14500 29.54600 1.000 31.90159 49 THR C N 1
ATOM 1523 C CA . THR C 1 50 ? -8.46300 8.16600 29.66200 1.000 28.86061 49 THR C CA 1
ATOM 1524 C C . THR C 1 50 ? -9.11400 8.58300 28.34800 1.000 27.52818 49 THR C C 1
ATOM 1525 O O . THR C 1 50 ? -10.10500 7.98000 27.92000 1.000 26.73724 49 THR C O 1
ATOM 1529 N N . LEU C 1 51 ? -8.56500 9.61000 27.69400 1.000 27.94696 50 LEU C N 1
ATOM 1530 C CA . LEU C 1 51 ? -9.13900 10.08800 26.44000 1.000 27.16969 50 LEU C CA 1
ATOM 1531 C C . LEU C 1 51 ? -9.04300 9.02900 25.34900 1.000 29.76955 50 LEU C C 1
ATOM 1532 O O . LEU C 1 51 ? -9.97900 8.85500 24.55900 1.000 26.71721 50 LEU C O 1
ATOM 1537 N N . LEU C 1 52 ? -7.92000 8.30800 25.29300 1.000 29.20994 51 LEU C N 1
ATOM 1538 C CA . LEU C 1 52 ? -7.74100 7.30300 24.25000 1.000 30.07145 51 LEU C CA 1
ATOM 1539 C C . LEU C 1 52 ? -8.73900 6.16200 24.39000 1.000 28.83624 51 LEU C C 1
ATOM 1540 O O . LEU C 1 52 ? -9.18000 5.59800 23.38200 1.000 28.74562 51 LEU C O 1
ATOM 1545 N N . LYS C 1 53 ? -9.10800 5.80700 25.62400 1.000 28.41025 52 LYS C N 1
ATOM 1546 C CA . LYS C 1 53 ? -10.13700 4.79200 25.81900 1.000 27.36435 52 LYS C CA 1
ATOM 1547 C C . LYS C 1 53 ? -11.48700 5.26000 25.29700 1.000 26.54065 52 LYS C C 1
ATOM 1548 O O . LYS C 1 53 ? -12.28300 4.44700 24.81300 1.000 25.49191 52 LYS C O 1
ATOM 1554 N N . VAL C 1 54 ? -11.76400 6.56200 25.38900 1.000 25.08822 53 VAL C N 1
ATOM 1555 C CA . VAL C 1 54 ? -13.02700 7.09400 24.88800 1.000 29.18252 53 VAL C CA 1
ATOM 1556 C C . VAL C 1 54 ? -13.01300 7.15700 23.36600 1.000 27.82989 53 VAL C C 1
ATOM 1557 O O . VAL C 1 54 ? -14.00000 6.80700 22.70700 1.000 23.95878 53 VAL C O 1
ATOM 1561 N N . LEU C 1 55 ? -11.89500 7.60100 22.78400 1.000 25.51989 54 LEU C N 1
ATOM 1562 C CA . LEU C 1 55 ? -11.80000 7.70400 21.33200 1.000 26.50082 54 LEU C CA 1
ATOM 1563 C C . LEU C 1 55 ? -11.91100 6.34100 20.66100 1.000 26.85731 54 LEU C C 1
ATOM 1564 O O . LEU C 1 55 ? -12.44300 6.24100 19.54900 1.000 27.24640 54 LEU C O 1
ATOM 1569 N N . ASP C 1 56 ? -11.42100 5.28600 21.31500 1.000 27.03240 55 ASP C N 1
ATOM 1570 C CA . ASP C 1 56 ? -11.45300 3.96000 20.70500 1.000 30.53277 55 ASP C CA 1
ATOM 1571 C C . ASP C 1 56 ? -12.88100 3.44600 20.56100 1.000 29.83143 55 ASP C C 1
ATOM 1572 O O . ASP C 1 56 ? -13.22000 2.82100 19.54900 1.000 32.14121 55 ASP C O 1
ATOM 1577 N N . VAL C 1 57 ? -13.72800 3.69200 21.56300 1.000 24.98382 56 VAL C N 1
ATOM 1578 C CA . VAL C 1 57 ? -15.12300 3.26600 21.47700 1.000 24.16004 56 VAL C CA 1
ATOM 1579 C C . VAL C 1 57 ? -15.81800 3.95900 20.31200 1.000 25.73157 56 VAL C C 1
ATOM 1580 O O . VAL C 1 57 ? -16.63100 3.35300 19.60300 1.000 24.29247 56 VAL C O 1
ATOM 1584 N N . LEU C 1 58 ? -15.49700 5.23100 20.08600 1.000 22.92718 57 LEU C N 1
ATOM 1585 C CA . LEU C 1 58 ? -16.11400 6.02400 19.03300 1.000 28.26830 57 LEU C CA 1
ATOM 1586 C C . LEU C 1 58 ? -15.40800 5.88800 17.68900 1.000 19.38727 57 LEU C C 1
ATOM 1587 O O . LEU C 1 58 ? -15.78600 6.58200 16.73900 1.000 21.62725 57 LEU C O 1
ATOM 1592 N N . ASN C 1 59 ? -14.39900 5.01900 17.59200 1.000 25.30104 58 ASN C N 1
ATOM 1593 C CA . ASN C 1 59 ? -13.66700 4.78000 16.34600 1.000 24.98242 58 ASN C CA 1
ATOM 1594 C C . ASN C 1 59 ? -12.98600 6.05300 15.84500 1.000 26.42578 58 ASN C C 1
ATOM 1595 O O . ASN C 1 59 ? -13.00500 6.36400 14.65200 1.000 24.68129 58 ASN C O 1
ATOM 1600 N N . ILE C 1 60 ? -12.37700 6.79800 16.76300 1.000 30.23965 59 ILE C N 1
ATOM 1601 C CA . ILE C 1 60 ? -11.61000 7.99400 16.43700 1.000 25.22567 59 ILE C CA 1
ATOM 1602 C C . ILE C 1 60 ? -10.15100 7.72800 16.77700 1.000 14.36537 59 ILE C C 1
ATOM 1603 O O . ILE C 1 60 ? -9.84200 7.23000 17.86600 1.000 15.75581 59 ILE C O 1
ATOM 1608 N N . GLN C 1 61 ? -9.25800 8.05300 15.84700 1.000 29.77139 60 GLN C N 1
ATOM 1609 C CA . GLN C 1 61 ? -7.82800 7.87700 16.03900 1.000 27.16326 60 GLN C CA 1
ATOM 1610 C C . GLN C 1 61 ? -7.13600 9.23300 16.04700 1.000 21.93606 60 GLN C C 1
ATOM 1611 O O . GLN C 1 61 ? -7.63700 10.21600 15.49500 1.000 30.16816 60 GLN C O 1
ATOM 1617 N N . ILE C 1 62 ? -5.97000 9.27400 16.68500 1.000 36.75912 61 ILE C N 1
ATOM 1618 C CA . ILE C 1 62 ? -5.16700 10.48700 16.78500 1.000 33.62117 61 ILE C CA 1
ATOM 1619 C C . ILE C 1 62 ? -4.01500 10.38400 15.79600 1.000 35.03262 61 ILE C C 1
ATOM 1620 O O . ILE C 1 62 ? -3.24200 9.41900 15.82700 1.000 29.84944 61 ILE C O 1
ATOM 1625 N N . LYS C 1 63 ? -3.90500 11.37300 14.91300 1.000 28.20301 62 LYS C N 1
ATOM 1626 C CA . LYS C 1 63 ? -2.76100 11.51300 14.02800 1.000 35.65189 62 LYS C CA 1
ATOM 1627 C C . LYS C 1 63 ? -2.03200 12.80800 14.35500 1.000 31.10620 62 LYS C C 1
ATOM 1628 O O . LYS C 1 63 ? -2.64400 13.79400 14.77800 1.000 38.29411 62 LYS C O 1
ATOM 1634 N N . PHE C 1 64 ? -0.71900 12.79700 14.15900 1.000 34.92122 63 PHE C N 1
ATOM 1635 C CA . PHE C 1 64 ? 0.14200 13.90800 14.53800 1.000 31.20122 63 PHE C CA 1
ATOM 1636 C C . PHE C 1 64 ? 0.66800 14.60600 13.29200 1.000 33.66728 63 PHE C C 1
ATOM 1637 O O . PHE C 1 64 ? 1.21600 13.95700 12.39500 1.000 42.63316 63 PHE C O 1
ATOM 1645 N N . GLU C 1 65 ? 0.49400 15.92300 13.24100 1.000 33.37478 64 GLU C N 1
ATOM 1646 C CA . GLU C 1 65 ? 1.08200 16.74700 12.19400 1.000 32.90611 64 GLU C CA 1
ATOM 1647 C C . GLU C 1 65 ? 2.47500 17.17300 12.63800 1.000 25.34731 64 GLU C C 1
ATOM 1648 O O . GLU C 1 65 ? 2.62100 17.91500 13.61500 1.000 31.95660 64 GLU C O 1
ATOM 1654 N N . THR C 1 66 ? 3.49200 16.70100 11.93000 1.000 37.93317 65 THR C N 1
ATOM 1655 C CA . THR C 1 66 ? 4.86400 16.96500 12.32200 1.000 32.85753 65 THR C CA 1
ATOM 1656 C C . THR C 1 66 ? 5.52200 17.95000 11.35900 1.000 25.70939 65 THR C C 1
ATOM 1657 O O . THR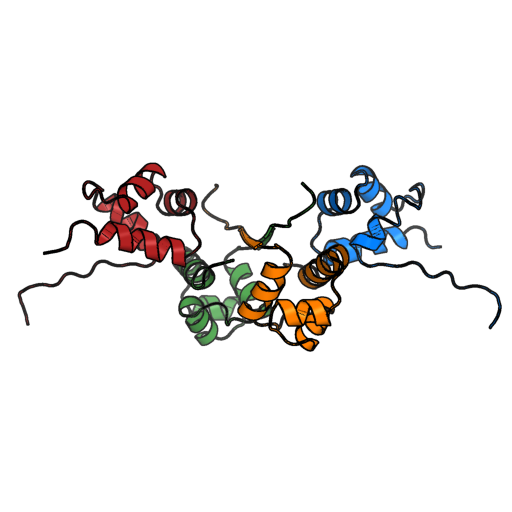 C 1 66 ? 5.21000 17.96200 10.16400 1.000 33.48043 65 THR C O 1
ATOM 1661 N N . PRO C 1 67 ? 6.43800 18.79400 11.84900 1.000 38.99268 66 PRO C N 1
ATOM 1662 C CA . PRO C 1 67 ? 7.04600 19.80300 10.96600 1.000 37.24533 66 PRO C CA 1
ATOM 1663 C C . PRO C 1 67 ? 7.96000 19.21300 9.90900 1.000 31.84436 66 PRO C C 1
ATOM 1664 O O . PRO C 1 67 ? 8.22400 19.88000 8.90100 1.000 40.04097 66 PRO C O 1
ATOM 1668 N N . PHE C 1 68 ? 8.45000 17.99100 10.10400 1.000 35.82452 67 PHE C N 1
ATOM 1669 C CA . PHE C 1 68 ? 9.30000 17.32300 9.12800 1.000 33.62945 67 PHE C CA 1
ATOM 1670 C C . PHE C 1 68 ? 9.17000 15.82500 9.34000 1.000 36.92945 67 PHE C C 1
ATOM 1671 O O . PHE C 1 68 ? 8.88100 15.38800 10.46000 1.000 31.24782 67 PHE C O 1
ATOM 1679 N N . PRO C 1 69 ? 9.37500 15.01000 8.29800 1.000 42.99983 68 PRO C N 1
ATOM 1680 C CA . PRO C 1 69 ? 9.73500 15.37000 6.92000 1.000 38.59086 68 PRO C CA 1
ATOM 1681 C C . PRO C 1 69 ? 8.52500 15.61000 6.02400 1.000 49.72811 68 PRO C C 1
ATOM 1682 O O . PRO C 1 69 ? 7.44000 15.09600 6.28600 1.000 56.21056 68 PRO C O 1
ATOM 1686 N N . GLN C 1 70 ? 8.70000 16.39300 4.96200 1.000 58.21542 69 GLN C N 1
ATOM 1687 C CA . GLN C 1 70 ? 7.66500 16.60100 3.95200 1.000 68.34568 69 GLN C CA 1
ATOM 1688 C C . GLN C 1 70 ? 8.24300 17.31400 2.73400 1.000 77.16470 69 GLN C C 1
ATOM 1689 O O . GLN C 1 70 ? 9.15300 16.80700 2.07800 1.000 78.74327 69 GLN C O 1
ATOM 1695 N N . GLY D 1 1 ? -35.90400 41.98500 19.01400 1.000 43.34050 0 GLY D N 1
ATOM 1696 C CA . GLY D 1 1 ? -35.27900 42.14500 17.71300 1.000 57.33169 0 GLY D CA 1
ATOM 1697 C C . GLY D 1 1 ? -33.84000 41.67100 17.68300 1.000 52.54274 0 GLY D C 1
ATOM 1698 O O . GLY D 1 1 ? -32.97300 42.24700 18.34100 1.000 55.21393 0 GLY D O 1
ATOM 1699 N N . MET D 1 2 ? -33.58300 40.62100 16.91300 1.000 49.46401 1 MET D N 1
ATOM 1700 C CA . MET D 1 2 ? -32.24200 40.05300 16.85100 1.000 43.60786 1 MET D CA 1
ATOM 1701 C C . MET D 1 2 ? -31.36300 40.89300 15.93200 1.000 46.24340 1 MET D C 1
ATOM 1702 O O . MET D 1 2 ? -31.78000 41.22300 14.81700 1.000 44.52372 1 MET D O 1
ATOM 1707 N N . PRO D 1 3 ? -30.15800 41.26000 16.35900 1.000 57.90027 2 PRO D N 1
ATOM 1708 C CA . PRO D 1 3 ? -29.28900 42.08400 15.51200 1.000 48.85328 2 PRO D CA 1
ATOM 1709 C C . PRO D 1 3 ? -28.81700 41.33100 14.27700 1.000 39.48033 2 PRO D C 1
ATOM 1710 O O . PRO D 1 3 ? -28.88400 40.10300 14.19000 1.000 36.56527 2 PRO D O 1
ATOM 1714 N N . LYS D 1 4 ? -28.31500 42.10500 13.31100 1.000 41.81537 3 LYS D N 1
ATOM 1715 C CA . LYS D 1 4 ? -28.03000 41.57200 11.98300 1.000 39.17326 3 LYS D CA 1
ATOM 1716 C C . LYS D 1 4 ? -26.82600 40.63900 11.96100 1.000 43.68536 3 LYS D C 1
ATOM 1717 O O . LYS D 1 4 ? -26.70100 39.83700 11.03000 1.000 50.98664 3 LYS D O 1
ATOM 1723 N N . HIS D 1 5 ? -25.93900 40.71900 12.95500 1.000 34.50471 4 HIS D N 1
ATOM 1724 C CA . HIS D 1 5 ? -24.72500 39.90900 12.97200 1.000 31.68259 4 HIS D CA 1
ATOM 1725 C C . HIS D 1 5 ? -24.66800 38.96700 14.16900 1.000 29.54402 4 HIS D C 1
ATOM 1726 O O . HIS D 1 5 ? -23.57800 38.53800 14.56100 1.000 28.05383 4 HIS D O 1
ATOM 1733 N N . GLU D 1 6 ? -25.81600 38.63200 14.76000 1.000 29.84161 5 GLU D N 1
ATOM 1734 C CA . GLU D 1 6 ? -25.82200 37.69300 15.87700 1.000 28.33798 5 GLU D CA 1
ATOM 1735 C C . GLU D 1 6 ? -25.44300 36.29100 15.41600 1.000 26.02362 5 GLU D C 1
ATOM 1736 O O . GLU D 1 6 ? -24.64300 35.60600 16.06300 1.000 24.18439 5 GLU D O 1
ATOM 1742 N N . ILE D 1 7 ? -26.00700 35.85100 14.29000 1.000 25.33351 6 ILE D N 1
ATOM 1743 C CA . ILE D 1 7 ? -25.76200 34.49600 13.80800 1.000 23.49710 6 ILE D CA 1
ATOM 1744 C C . ILE D 1 7 ? -24.34100 34.36400 13.27400 1.000 29.75261 6 ILE D C 1
ATOM 1745 O O . ILE D 1 7 ? -23.70100 33.31700 13.42700 1.000 21.28173 6 ILE D O 1
ATOM 1750 N N . ALA D 1 8 ? -23.82500 35.42400 12.64800 1.000 27.85915 7 ALA D N 1
ATOM 1751 C CA . ALA D 1 8 ? -22.48600 35.37000 12.06900 1.000 23.55453 7 ALA D CA 1
ATOM 1752 C C . ALA D 1 8 ? -21.43600 35.08300 13.13400 1.000 24.15601 7 ALA D C 1
ATOM 1753 O O . ALA D 1 8 ? -20.60100 34.18500 12.97300 1.000 21.83845 7 ALA D O 1
ATOM 1755 N N . ASN D 1 9 ? -21.46700 35.83000 14.23900 1.000 23.18609 8 ASN D N 1
ATOM 1756 C CA . ASN D 1 9 ? -20.48800 35.61200 15.29700 1.000 28.90883 8 ASN D CA 1
ATOM 1757 C C . ASN D 1 9 ? -20.79400 34.36400 16.11300 1.000 31.87329 8 ASN D C 1
ATOM 1758 O O . ASN D 1 9 ? -19.87000 33.74300 16.65000 1.000 28.15061 8 ASN D O 1
ATOM 1763 N N . LEU D 1 10 ? -22.06900 33.98500 16.22400 1.000 23.17925 9 LEU D N 1
ATOM 1764 C CA . LEU D 1 10 ? -22.41600 32.75000 16.92200 1.000 31.80714 9 LEU D CA 1
ATOM 1765 C C . LEU D 1 10 ? -21.79300 31.54200 16.23500 1.000 24.17979 9 LEU D C 1
ATOM 1766 O O . LEU D 1 10 ? -21.12300 30.72400 16.87500 1.000 22.01627 9 LEU D O 1
ATOM 1771 N N . ILE D 1 11 ? -22.00400 31.41800 14.92300 1.000 19.43274 10 ILE D N 1
ATOM 1772 C CA . ILE D 1 11 ? -21.43500 30.30000 14.17900 1.000 22.55941 10 ILE D CA 1
ATOM 1773 C C . ILE D 1 11 ? -19.91500 30.38900 14.15800 1.000 31.60951 10 ILE D C 1
ATOM 1774 O O . ILE D 1 11 ? -19.21900 29.38000 14.32100 1.000 22.01707 10 ILE D O 1
ATOM 1779 N N . HIS D 1 12 ? -19.37400 31.59400 13.96400 1.000 27.81569 11 HIS D N 1
ATOM 1780 C CA . HIS D 1 12 ? -17.92500 31.74300 13.88400 1.000 30.11892 11 HIS D CA 1
ATOM 1781 C C . HIS D 1 12 ? -17.25900 31.37800 15.20500 1.000 25.35485 11 HIS D C 1
ATOM 1782 O O . HIS D 1 12 ? -16.35300 30.53700 15.24000 1.000 22.52283 11 HIS D O 1
ATOM 1789 N N . TYR D 1 13 ? -17.70600 31.98900 16.30600 1.000 20.84658 12 TYR D N 1
ATOM 1790 C CA . TYR D 1 13 ? -17.04800 31.78100 17.59300 1.000 28.45555 12 TYR D CA 1
ATOM 1791 C C . TYR D 1 13 ? -17.05500 30.31000 17.99100 1.000 34.34905 12 TYR D C 1
ATOM 1792 O O . TYR D 1 13 ? -16.02500 29.75900 18.3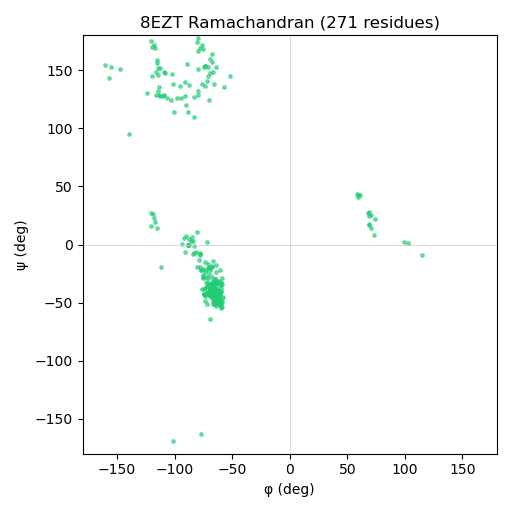9500 1.000 30.70631 12 TYR D O 1
ATOM 1801 N N . TYR D 1 14 ? -18.20800 29.65200 17.87300 1.000 25.39552 13 TYR D N 1
ATOM 1802 C CA . TYR D 1 14 ? -18.31000 28.27000 18.32100 1.000 22.57910 13 TYR D CA 1
ATOM 1803 C C . TYR D 1 14 ? -17.69900 27.28300 17.33600 1.000 26.67287 13 TYR D C 1
ATOM 1804 O O . TYR D 1 14 ? -17.37100 26.16000 17.73300 1.000 28.33721 13 TYR D O 1
ATOM 1813 N N . ARG D 1 15 ? -17.52300 27.67400 16.07100 1.000 28.13358 14 ARG D N 1
ATOM 1814 C CA . ARG D 1 15 ? -16.73300 26.84900 15.16300 1.000 29.26626 14 ARG D CA 1
ATOM 1815 C C . ARG D 1 15 ? -15.24700 26.97500 15.47100 1.000 32.88889 14 ARG D C 1
ATOM 1816 O O . ARG D 1 15 ? -14.52000 25.97400 15.47400 1.000 25.34148 14 ARG D O 1
ATOM 1824 N N . LYS D 1 16 ? -14.77700 28.19900 15.73500 1.000 23.52818 15 LYS D N 1
ATOM 1825 C CA . LYS D 1 16 ? -13.37900 28.39100 16.10400 1.000 31.86794 15 LYS D CA 1
ATOM 1826 C C . LYS D 1 16 ? -13.06400 27.70600 17.42700 1.000 28.87463 15 LYS D C 1
ATOM 1827 O O . LYS D 1 16 ? -1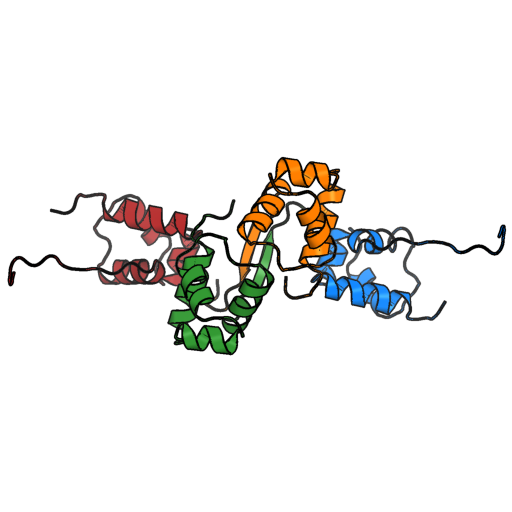2.02000 27.05900 17.56900 1.000 34.56042 15 LYS D O 1
ATOM 1833 N N . GLN D 1 17 ? -13.95900 27.83700 18.40900 1.000 24.89821 16 GLN D N 1
ATOM 1834 C CA . GLN D 1 17 ? -13.76000 27.17600 19.69300 1.000 26.05169 16 GLN D CA 1
ATOM 1835 C C . GLN D 1 17 ? -13.84700 25.66000 19.58300 1.000 29.65648 16 GLN D C 1
ATOM 1836 O O . GLN D 1 17 ? -13.35600 24.96000 20.47400 1.000 28.78476 16 GLN D O 1
ATOM 1842 N N . SER D 1 18 ? -14.45300 25.13900 18.51800 1.000 27.71811 17 SER D N 1
ATOM 1843 C CA . SER D 1 18 ? -14.54000 23.70100 18.29600 1.000 30.65453 17 SER D CA 1
ATOM 1844 C C . SER D 1 18 ? -13.41200 23.16600 17.42300 1.000 28.98013 17 SER D C 1
ATOM 1845 O O . SER D 1 18 ? -13.37600 21.96100 17.15500 1.000 30.94046 17 SER D O 1
ATOM 1848 N N . GLY D 1 19 ? -12.49500 24.02400 16.98100 1.000 30.11718 18 GLY D N 1
ATOM 1849 C CA . GLY D 1 19 ? -11.36400 23.57700 16.19200 1.000 33.20339 18 GLY D CA 1
ATOM 1850 C C . GLY D 1 19 ? -11.70200 23.09400 14.80200 1.000 34.84172 18 GLY D C 1
ATOM 1851 O O . GLY D 1 19 ? -10.87800 22.42400 14.17300 1.000 34.21102 18 GLY D O 1
ATOM 1852 N N . LEU D 1 20 ? -12.88900 23.41600 14.29900 1.000 30.42359 19 LEU D N 1
ATOM 1853 C CA . LEU D 1 20 ? -13.32400 22.98000 12.98100 1.000 32.88034 19 LEU D CA 1
ATOM 1854 C C . LEU D 1 20 ? -13.03600 24.06000 11.94700 1.000 31.19195 19 LEU D C 1
ATOM 1855 O O . LEU D 1 20 ? -13.27200 25.24700 12.19000 1.000 30.41027 19 LEU D O 1
ATOM 1860 N N . SER D 1 21 ? -12.51900 23.64200 10.79500 1.000 33.35361 20 SER D N 1
ATOM 1861 C CA . SER D 1 21 ? -12.37400 24.56100 9.68000 1.000 36.44658 20 SER D CA 1
ATOM 1862 C C . SER D 1 21 ? -13.73500 24.80500 9.03000 1.000 32.91791 20 SER D C 1
ATOM 1863 O O . SER D 1 21 ? -14.73500 24.15800 9.35400 1.000 31.13320 20 SER D O 1
ATOM 1866 N N . GLN D 1 22 ? -13.76800 25.76100 8.10000 1.000 37.32387 21 GLN D N 1
ATOM 1867 C CA . GLN D 1 22 ? -15.01300 26.05000 7.39500 1.000 35.56584 21 GLN D CA 1
ATOM 1868 C C . GLN D 1 22 ? -15.47200 24.85000 6.57700 1.000 34.14260 21 GLN D C 1
ATOM 1869 O O . GLN D 1 22 ? -16.66700 24.53300 6.54000 1.000 32.29122 21 GLN D O 1
ATOM 1875 N N . GLN D 1 23 ? -14.53400 24.16400 5.92000 1.000 36.79406 22 GLN D N 1
ATOM 1876 C CA . GLN D 1 23 ? -14.89200 22.97900 5.14900 1.000 39.39149 22 GLN D CA 1
ATOM 1877 C C . GLN D 1 23 ? -15.24700 21.80700 6.05600 1.000 37.59292 22 GLN D C 1
ATOM 1878 O O . GLN D 1 23 ? -16.12500 21.00500 5.71500 1.000 38.13986 22 GLN D O 1
ATOM 1884 N N . GLU D 1 24 ? -14.59100 21.69600 7.21400 1.000 36.59540 23 GLU D N 1
ATOM 1885 C CA . GLU D 1 24 ? -14.91600 20.62200 8.14700 1.000 36.00259 23 GLU D CA 1
ATOM 1886 C C . GLU D 1 24 ? -16.33200 20.77100 8.69000 1.000 33.12500 23 GLU D C 1
ATOM 1887 O O . GLU D 1 24 ? -17.07700 19.78800 8.77500 1.000 33.75056 23 GLU D O 1
ATOM 1893 N N . LEU D 1 25 ? -16.72200 21.99300 9.06300 1.000 30.57402 24 LEU D N 1
ATOM 1894 C CA . LEU D 1 25 ? -18.08100 22.22100 9.54200 1.000 28.29708 24 LEU D CA 1
ATOM 1895 C C . LEU D 1 25 ? -19.10700 22.01600 8.43500 1.000 29.02939 24 LEU D C 1
ATOM 1896 O O . LEU D 1 25 ? -20.23500 21.58800 8.70700 1.000 31.98728 24 LEU D O 1
ATOM 1901 N N . ALA D 1 26 ? -18.73400 22.30500 7.18700 1.000 30.83340 25 ALA D N 1
ATOM 1902 C CA . ALA D 1 26 ? -19.66700 22.14100 6.07700 1.000 32.55599 25 ALA D CA 1
ATOM 1903 C C . ALA D 1 26 ? -19.96000 20.67100 5.80900 1.000 34.56234 25 ALA D C 1
ATOM 1904 O O . ALA D 1 26 ? -21.11500 20.29500 5.57600 1.000 34.92927 25 ALA D O 1
ATOM 1906 N N . ARG D 1 27 ? -18.92800 19.82400 5.83300 1.000 36.88347 26 ARG D N 1
ATOM 1907 C CA . ARG D 1 27 ? -19.13300 18.40700 5.55200 1.000 40.27165 26 ARG D CA 1
ATOM 1908 C C . ARG D 1 27 ? -19.90200 17.71700 6.67200 1.000 39.24453 26 ARG D C 1
ATOM 1909 O O . ARG D 1 27 ? -20.69500 16.80700 6.40600 1.000 41.69993 26 ARG D O 1
ATOM 1917 N N . LEU D 1 28 ? -19.68600 18.13100 7.92200 1.000 36.25665 27 LEU D N 1
ATOM 1918 C CA . LEU D 1 28 ? -20.45500 17.57100 9.02900 1.000 40.27973 27 LEU D CA 1
ATOM 1919 C C . LEU D 1 28 ? -21.92600 17.95300 8.91900 1.000 34.25967 27 LEU D C 1
ATOM 1920 O O . LEU D 1 28 ? -22.81300 17.10600 9.08400 1.000 36.04186 27 LEU D O 1
ATOM 1925 N N . ALA D 1 29 ? -22.20400 19.22500 8.63500 1.000 31.71627 28 ALA D N 1
ATOM 1926 C CA . ALA D 1 29 ? -23.57400 19.69300 8.47300 1.000 30.74536 28 ALA D CA 1
ATOM 1927 C C . ALA D 1 29 ? -24.17500 19.32000 7.12500 1.000 39.14122 28 ALA D C 1
ATOM 1928 O O . ALA D 1 29 ? -25.37400 19.54000 6.91900 1.000 41.11353 28 ALA D O 1
ATOM 1930 N N . GLY D 1 30 ? -23.38300 18.76700 6.21000 1.000 36.21650 29 GLY D N 1
ATOM 1931 C CA . GLY D 1 30 ? -23.90200 18.36800 4.91600 1.000 39.53208 29 GLY D CA 1
ATOM 1932 C C . GLY D 1 30 ? -24.26700 19.51600 4.00300 1.000 38.59866 29 GLY D C 1
ATOM 1933 O O . GLY D 1 30 ? -25.12300 19.35400 3.12800 1.000 41.27342 29 GLY D O 1
ATOM 1934 N N . VAL D 1 31 ? -23.64200 20.67800 4.18400 1.000 35.98694 30 VAL D N 1
ATOM 1935 C CA . VAL D 1 31 ? -23.90400 21.85000 3.36100 1.000 39.06486 30 VAL D CA 1
ATOM 1936 C C . VAL D 1 31 ? -22.60700 22.26000 2.67000 1.000 40.87391 30 VAL D C 1
ATOM 1937 O O . VAL D 1 31 ? -21.52700 21.75000 2.96800 1.000 37.54424 30 VAL D O 1
ATOM 1941 N N . GLY D 1 32 ? -22.73200 23.19200 1.72900 1.000 39.78760 31 GLY D N 1
ATOM 1942 C CA . GLY D 1 32 ? -21.56300 23.67900 1.02400 1.000 45.86857 31 GLY D CA 1
ATOM 1943 C C . GLY D 1 32 ? -20.67700 24.52900 1.91400 1.000 37.18801 31 GLY D C 1
ATOM 1944 O O . GLY D 1 32 ? -21.12800 25.15400 2.87400 1.000 36.60137 31 GLY D O 1
ATOM 1945 N N . LYS D 1 33 ? -19.38300 24.54600 1.58700 1.000 39.25200 32 LYS D N 1
ATOM 1946 C CA . LYS D 1 33 ? -18.44100 25.33900 2.37200 1.000 39.25174 32 LYS D CA 1
ATOM 1947 C C . LYS D 1 33 ? -18.69000 26.83000 2.18200 1.000 37.49353 32 LYS D C 1
ATOM 1948 O O . LYS D 1 33 ? -18.54700 27.61500 3.12700 1.000 35.55783 32 LYS D O 1
ATOM 1954 N N . THR D 1 34 ? -19.07300 27.23500 0.96700 1.000 39.85614 33 THR D N 1
ATOM 1955 C CA . THR D 1 34 ? -19.42900 28.62900 0.72200 1.000 40.08156 33 THR D CA 1
ATOM 1956 C C . THR D 1 34 ? -20.58100 29.06900 1.61900 1.000 38.62460 33 THR D C 1
ATOM 1957 O O . THR D 1 34 ? -20.62300 30.22600 2.05700 1.000 36.32881 33 THR D O 1
ATOM 1961 N N . VAL D 1 35 ? -21.50700 28.15500 1.92400 1.000 37.66837 34 VAL D N 1
ATOM 1962 C CA . VAL D 1 35 ? -22.60100 28.47300 2.83800 1.000 33.77662 34 VAL D CA 1
ATOM 1963 C C . VAL D 1 35 ? -22.05800 28.86200 4.20700 1.000 30.16733 34 VAL D C 1
ATOM 1964 O O . VAL D 1 35 ? -22.50700 29.84200 4.81200 1.000 29.29898 34 VAL D O 1
ATOM 1968 N N . ILE D 1 36 ? -21.08200 28.10400 4.71500 1.000 29.88594 35 ILE D N 1
ATOM 1969 C CA . ILE D 1 36 ? -20.46600 28.44600 5.99600 1.000 31.28144 35 ILE D CA 1
ATOM 1970 C C . ILE D 1 36 ? -19.79000 29.80800 5.91300 1.000 30.02694 35 ILE D C 1
ATOM 1971 O O . ILE D 1 36 ? -19.86300 30.61300 6.85000 1.000 29.36783 35 ILE D O 1
ATOM 1976 N N . TYR D 1 37 ? -19.12600 30.08900 4.79000 1.000 32.77219 36 TYR D 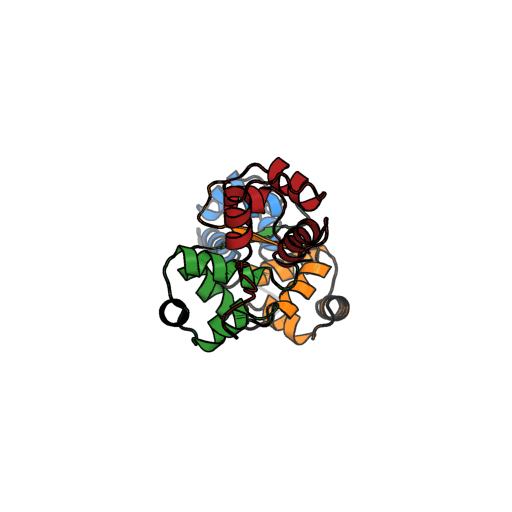N 1
ATOM 1977 C CA . TYR D 1 37 ? -18.50200 31.39400 4.60900 1.000 35.15800 36 TYR D CA 1
ATOM 1978 C C . TYR D 1 37 ? -19.54500 32.50400 4.59200 1.000 35.25310 36 TYR D C 1
ATOM 1979 O O . TYR D 1 37 ? -19.34400 33.56300 5.19600 1.000 36.25688 36 TYR D O 1
ATOM 1988 N N . ASP D 1 38 ? -20.67200 32.27400 3.91400 1.000 34.73738 37 ASP D N 1
ATOM 1989 C CA . ASP D 1 38 ? -21.69300 33.31200 3.79900 1.000 35.33121 37 ASP D CA 1
ATOM 1990 C C . ASP D 1 38 ? -22.36600 33.58500 5.13900 1.000 33.12907 37 ASP D C 1
ATOM 1991 O O . ASP D 1 38 ? -22.70100 34.73600 5.44600 1.000 34.50603 37 ASP D O 1
ATOM 1996 N N . ILE D 1 39 ? -22.57600 32.54400 5.94800 1.000 30.32931 38 ILE D N 1
ATOM 1997 C CA . ILE D 1 39 ? -23.17800 32.73600 7.26600 1.000 28.70443 38 ILE D CA 1
ATOM 1998 C C . ILE D 1 39 ? -22.28600 33.61500 8.13300 1.000 35.19493 38 ILE D C 1
ATOM 1999 O O . ILE D 1 39 ? -22.74300 34.59200 8.73900 1.000 31.02911 38 ILE D O 1
ATOM 2004 N N . GLU D 1 40 ? -20.99500 33.28500 8.19600 1.000 30.42938 39 GLU D N 1
ATOM 2005 C CA . GLU D 1 40 ? -20.07400 34.02400 9.05000 1.000 33.09720 39 GLU D CA 1
ATOM 2006 C C . GLU D 1 40 ? -19.80900 35.43500 8.54100 1.000 36.40201 39 GLU D C 1
ATOM 2007 O O . GLU D 1 40 ? -19.35500 36.28200 9.31800 1.000 37.94195 39 GLU D O 1
ATOM 2013 N N . LYS D 1 41 ? -20.08000 35.71100 7.26500 1.000 34.86979 40 LYS D N 1
ATOM 2014 C CA . LYS D 1 41 ? -19.95300 37.07100 6.75800 1.000 36.45393 40 LYS D CA 1
ATOM 2015 C C . LYS D 1 41 ? -21.18800 37.92100 7.02900 1.000 46.01189 40 LYS D C 1
ATOM 2016 O O . LYS D 1 41 ? -21.14900 39.13200 6.78600 1.000 39.10966 40 LYS D O 1
ATOM 2022 N N . GLY D 1 42 ? -22.27400 37.32600 7.51600 1.000 40.22864 41 GLY D N 1
ATOM 2023 C CA . GLY D 1 42 ? -23.40400 38.07600 8.04000 1.000 41.87764 41 GLY D CA 1
ATOM 2024 C C . GLY D 1 42 ? -24.70500 37.94400 7.27500 1.000 50.72428 41 GLY D C 1
ATOM 2025 O O . GLY D 1 42 ? -25.73800 38.41500 7.77400 1.000 51.14998 41 GLY D O 1
ATOM 2026 N N . LYS D 1 43 ? -24.72500 37.33200 6.09400 1.000 54.11334 42 LYS D N 1
ATOM 2027 C CA . LYS D 1 43 ? -25.95000 37.28600 5.30300 1.000 63.41907 42 LYS D CA 1
ATOM 2028 C C . LYS D 1 43 ? -26.97300 36.37000 5.96600 1.000 64.27890 42 LYS D C 1
ATOM 2029 O O . LYS D 1 43 ? -26.69400 35.19400 6.22300 1.000 46.07762 42 LYS D O 1
ATOM 2035 N N . GLU D 1 44 ? -28.15800 36.91200 6.23900 1.000 84.16629 43 GLU D N 1
ATOM 2036 C CA . GLU D 1 44 ? -29.21900 36.18500 6.92100 1.000 71.53448 43 GLU D CA 1
ATOM 2037 C C . GLU D 1 44 ? -30.17400 35.48600 5.96200 1.000 63.04501 43 GLU D C 1
ATOM 2038 O O . GLU D 1 44 ? -31.17900 34.92300 6.41000 1.000 66.53338 43 GLU D O 1
ATOM 2044 N N . SER D 1 45 ? -29.88900 35.50400 4.65900 1.000 56.56193 44 SER D N 1
ATOM 2045 C CA . SER D 1 45 ? -30.67500 34.71100 3.72000 1.000 54.17991 44 SER D CA 1
ATOM 2046 C C . SER D 1 45 ? -30.40100 33.22000 3.84300 1.000 51.27099 44 SER D C 1
ATOM 2047 O O . SER D 1 45 ? -30.97000 32.44300 3.06700 1.000 58.05250 44 SER D O 1
ATOM 2050 N N . VAL D 1 46 ? -29.53900 32.80900 4.77800 1.000 43.86234 45 VAL D N 1
ATOM 2051 C CA . VAL D 1 46 ? -29.32600 31.39100 5.02700 1.000 47.52194 45 VAL D CA 1
ATOM 2052 C C . VAL D 1 46 ? -30.65300 30.73400 5.38300 1.000 44.58949 45 VAL D C 1
ATOM 2053 O O . VAL D 1 46 ? -31.46100 31.27700 6.15000 1.000 46.52693 45 VAL D O 1
ATOM 2057 N N . ARG D 1 47 ? -30.89900 29.56900 4.79600 1.000 44.63918 46 ARG D N 1
ATOM 2058 C CA . ARG D 1 47 ? -32.16900 28.89300 4.99900 1.000 46.69696 46 ARG D CA 1
ATOM 2059 C C . ARG D 1 47 ? -32.23500 28.28400 6.39400 1.000 46.73437 46 ARG D C 1
ATOM 2060 O O . ARG D 1 47 ? -31.21400 27.96500 7.00900 1.000 44.93018 46 ARG D O 1
ATOM 2068 N N . LEU D 1 48 ? -33.46300 28.13600 6.89400 1.000 41.30468 47 LEU D N 1
ATOM 2069 C CA . LEU D 1 48 ? -33.66300 27.68000 8.26600 1.000 40.51317 47 LEU D CA 1
ATOM 2070 C C . LEU D 1 48 ? -33.15100 26.25700 8.45300 1.000 40.14443 47 LEU D C 1
ATOM 2071 O O . LEU D 1 48 ? -32.41000 25.97100 9.40100 1.000 38.79628 47 LEU D O 1
ATOM 2076 N N . ASN D 1 49 ? -33.54000 25.34700 7.55500 1.000 37.71678 48 ASN D N 1
ATOM 2077 C CA . ASN D 1 49 ? -33.05300 23.97500 7.64600 1.000 38.08907 48 ASN D CA 1
ATOM 2078 C C . ASN D 1 49 ? -31.54400 23.90800 7.45900 1.000 37.77387 48 ASN D C 1
ATOM 2079 O O . ASN D 1 49 ? -30.88200 23.05200 8.05700 1.000 37.01160 48 ASN D O 1
ATOM 2084 N N . THR D 1 50 ? -30.98400 24.80000 6.63900 1.000 38.81216 49 THR D N 1
ATOM 2085 C CA . THR D 1 50 ? -29.53300 24.86700 6.49900 1.000 38.98941 49 THR D CA 1
ATOM 2086 C C . THR D 1 50 ? -28.87900 25.29900 7.80500 1.000 36.39520 49 THR D C 1
ATOM 2087 O O . THR D 1 50 ? -27.84700 24.74700 8.20600 1.000 35.97195 49 THR D O 1
ATOM 2091 N N . LEU D 1 51 ? -29.47300 26.28100 8.48800 1.000 34.93949 50 LEU D N 1
ATOM 2092 C CA . LEU D 1 51 ? -28.91600 26.74800 9.75300 1.000 32.86720 50 LEU D CA 1
ATOM 2093 C C . LEU D 1 51 ? -28.98400 25.66400 10.82100 1.000 31.50402 50 LEU D C 1
ATOM 2094 O O . LEU D 1 51 ? -28.03000 25.47300 11.58600 1.000 30.63114 50 LEU D O 1
ATOM 2099 N N . LEU D 1 52 ? -30.10600 24.94300 10.88800 1.000 31.70065 51 LEU D N 1
ATOM 2100 C CA . LEU D 1 52 ? -30.29100 23.94400 11.93500 1.000 30.91463 51 LEU D CA 1
ATOM 2101 C C . LEU D 1 52 ? -29.27300 22.81900 11.82800 1.000 31.45442 51 LEU D C 1
ATOM 2102 O O . LEU D 1 52 ? -28.86800 22.25000 12.84900 1.000 30.67554 51 LEU D O 1
ATOM 2107 N N . LYS D 1 53 ? -28.85600 22.47600 10.60800 1.000 33.12771 52 LYS D N 1
ATOM 2108 C CA . LYS D 1 53 ? -27.83600 21.44700 10.44400 1.000 33.99196 52 LYS D CA 1
ATOM 2109 C C . LYS D 1 53 ? -26.48000 21.93500 10.93600 1.000 33.16528 52 LYS D C 1
ATOM 2110 O O . LYS D 1 53 ? -25.69500 21.15500 11.48800 1.000 33.10788 52 LYS D O 1
ATOM 2116 N N . VAL D 1 54 ? -26.18800 23.22400 10.74700 1.000 32.85498 53 VAL D N 1
ATOM 2117 C CA . VAL D 1 54 ? -24.93300 23.78000 11.24100 1.000 32.45247 53 VAL D CA 1
ATOM 2118 C C . VAL D 1 54 ? -24.96400 23.89700 12.76000 1.000 30.52253 53 VAL D C 1
ATOM 2119 O O . VAL D 1 54 ? -23.97300 23.60400 13.44000 1.000 32.12281 53 VAL D O 1
ATOM 2123 N N . LEU D 1 55 ? -26.10300 24.31800 13.31700 1.000 29.39938 54 LEU D N 1
ATOM 2124 C CA . LEU D 1 55 ? -26.21000 24.47100 14.76500 1.000 28.34512 54 LEU D CA 1
ATOM 2125 C C . LEU D 1 55 ? -26.09900 23.12900 15.47700 1.000 30.60864 54 LEU D C 1
ATOM 2126 O O . LEU D 1 55 ? -25.44100 23.02400 16.51900 1.000 27.73608 54 LEU D O 1
ATOM 2131 N N . ASP D 1 56 ? -26.74100 22.09100 14.93300 1.000 28.96980 55 ASP D N 1
ATOM 2132 C CA . ASP D 1 56 ? -26.72900 20.78800 15.59000 1.000 35.85608 55 ASP D CA 1
ATOM 2133 C C . ASP D 1 56 ? -25.32100 20.21300 15.67500 1.000 29.99559 55 ASP D C 1
ATOM 2134 O O . ASP D 1 56 ? -25.00300 19.49300 16.62800 1.000 30.17135 55 ASP D O 1
ATOM 2139 N N . VAL D 1 57 ? -24.46900 20.51600 14.69500 1.000 30.62811 56 VAL D N 1
ATOM 2140 C CA . VAL D 1 57 ? -23.08200 20.06800 14.75600 1.000 38.46963 56 VAL D CA 1
ATOM 2141 C C . VAL D 1 57 ? -22.34400 20.77700 15.88500 1.000 30.55048 56 VAL D C 1
ATOM 2142 O O . VAL D 1 57 ? -21.52700 20.17100 16.59000 1.000 31.01709 56 VAL D O 1
ATOM 2146 N N . LEU D 1 58 ? -22.63200 22.06100 16.08700 1.000 29.55627 57 LEU D N 1
ATOM 2147 C CA . LEU D 1 58 ? -21.99100 22.85900 17.12300 1.000 29.05557 57 LEU D CA 1
ATOM 2148 C C . LEU D 1 58 ? -22.67000 22.72700 1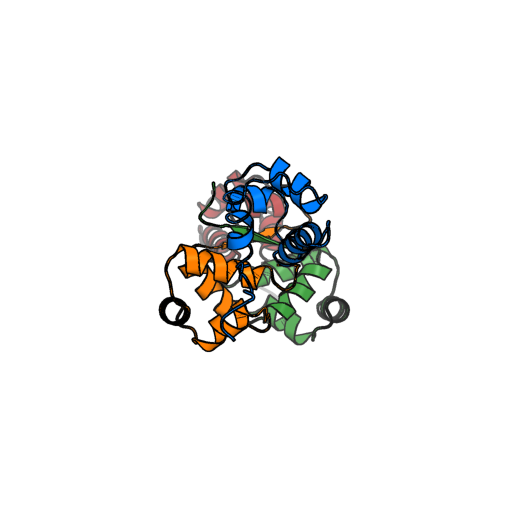8.48000 1.000 28.96168 57 LEU D C 1
ATOM 2149 O O . LEU D 1 58 ? -22.29700 23.44500 19.41500 1.000 28.03163 57 LEU D O 1
ATOM 2154 N N . ASN D 1 59 ? -23.65600 21.83500 18.60400 1.000 28.23166 58 ASN D N 1
ATOM 2155 C CA . ASN D 1 59 ? -24.39700 21.63100 19.85200 1.000 32.79862 58 ASN D CA 1
ATOM 2156 C C . ASN D 1 59 ? -25.08200 22.92000 20.30800 1.000 29.35640 58 ASN D C 1
ATOM 2157 O O . ASN D 1 59 ? -25.10400 23.24900 21.49600 1.000 27.36180 58 ASN D O 1
ATOM 2162 N N . ILE D 1 60 ? -25.64300 23.65800 19.35600 1.000 28.36621 59 ILE D N 1
ATOM 2163 C CA . ILE D 1 60 ? -26.41900 24.86100 19.63500 1.000 26.17718 59 ILE D CA 1
ATOM 2164 C C . ILE D 1 60 ? -27.87000 24.58200 19.27100 1.000 31.20314 59 ILE D C 1
ATOM 2165 O O . ILE D 1 60 ? -28.16100 24.12500 18.15800 1.000 26.57143 59 ILE D O 1
ATOM 2170 N N . GLN D 1 61 ? -28.77500 24.84900 20.20600 1.000 26.42491 60 GLN D N 1
ATOM 2171 C CA . GLN D 1 61 ? -30.20000 24.64800 19.99700 1.000 26.94147 60 GLN D CA 1
ATOM 2172 C C . GLN D 1 61 ? -30.92200 25.98800 20.01400 1.000 34.83485 60 GLN D C 1
ATOM 2173 O O . GLN D 1 61 ? -30.47700 26.94600 20.65300 1.000 31.14457 60 GLN D O 1
ATOM 2179 N N . ILE D 1 62 ? -32.04200 26.04500 19.30500 1.000 43.22947 61 ILE D N 1
ATOM 2180 C CA . ILE D 1 62 ? -32.85500 27.25300 19.22700 1.000 33.46011 61 ILE D CA 1
ATOM 2181 C C . ILE D 1 62 ? -33.95400 27.17600 20.27600 1.000 30.24102 61 ILE D C 1
ATOM 2182 O O . ILE D 1 62 ? -34.71000 26.19700 20.33000 1.000 29.81712 61 ILE D O 1
ATOM 2187 N N . LYS D 1 63 ? -34.03800 28.20100 21.11900 1.000 28.35030 62 LYS D N 1
ATOM 2188 C CA . LYS D 1 63 ? -35.12300 28.35100 22.07400 1.000 36.26612 62 LYS D CA 1
ATOM 2189 C C . LYS D 1 63 ? -35.85700 29.65400 21.79000 1.000 36.48918 62 LYS D C 1
ATOM 2190 O O . LYS D 1 63 ? -35.25000 30.65100 21.38700 1.000 44.04248 62 LYS D O 1
ATOM 2196 N N . PHE D 1 64 ? -37.16900 29.64000 21.99800 1.000 31.66354 63 PHE D N 1
ATOM 2197 C CA . PHE D 1 64 ? -38.03200 30.75100 21.62100 1.000 34.31088 63 PHE D CA 1
ATOM 2198 C C . PHE D 1 64 ? -38.53300 31.47900 22.86100 1.000 35.96118 63 PHE D C 1
ATOM 2199 O O . PHE D 1 64 ? -39.05700 30.85100 23.78800 1.000 37.91282 63 PHE D O 1
ATOM 2207 N N . GLU D 1 65 ? -38.36900 32.80100 22.87200 1.000 37.25280 64 GLU D N 1
ATOM 2208 C CA . GLU D 1 65 ? -38.97800 33.65000 23.89000 1.000 35.45858 64 GLU D CA 1
ATOM 2209 C C . GLU D 1 65 ? -40.41500 33.94600 23.47900 1.000 37.12897 64 GLU D C 1
ATOM 2210 O O . GLU D 1 65 ? -40.65200 34.69000 22.52300 1.000 38.13307 64 GLU D O 1
ATOM 2216 N N . THR D 1 66 ? -41.37200 33.37400 24.19800 1.000 39.31509 65 THR D N 1
ATOM 2217 C CA . THR D 1 66 ? -42.75000 33.63600 23.82100 1.000 41.30173 65 THR D CA 1
ATOM 2218 C C . THR D 1 66 ? -43.38200 34.65600 24.76100 1.000 44.35046 65 THR D C 1
ATOM 2219 O O . THR D 1 66 ? -43.05900 34.69700 25.95300 1.000 44.63094 65 THR D O 1
ATOM 2223 N N . PRO D 1 67 ? -44.28700 35.50000 24.25500 1.000 44.89392 66 PRO D N 1
ATOM 2224 C CA . PRO D 1 67 ? -44.88600 36.52900 25.12000 1.000 47.40329 66 PRO D CA 1
ATOM 2225 C C . PRO D 1 67 ? -45.89500 35.98000 26.11200 1.000 50.81397 66 PRO D C 1
ATOM 2226 O O . PRO D 1 67 ? -46.13100 36.62100 27.14400 1.000 53.11297 66 PRO D O 1
ATOM 2230 N N . PHE D 1 68 ? -46.49700 34.82500 25.83900 1.000 51.65845 67 PHE D N 1
ATOM 2231 C CA . PHE D 1 68 ? -47.41900 34.19200 26.77100 1.000 59.47058 67 PHE D CA 1
ATOM 2232 C C . PHE D 1 68 ? -47.29600 32.69000 26.62200 1.000 65.08105 67 PHE D C 1
ATOM 2233 O O . PHE D 1 68 ? -46.96700 32.19900 25.53100 1.000 52.72700 67 PHE D O 1
ATOM 2241 N N . PRO D 1 69 ? -47.54400 31.91500 27.68900 1.000 85.94962 68 PRO D N 1
ATOM 2242 C CA . PRO D 1 69 ? -47.90800 32.35500 29.04500 1.000 87.55705 68 PRO D CA 1
ATOM 2243 C C . PRO D 1 69 ? -46.68900 32.80700 29.84100 1.000 86.18371 68 PRO D C 1
ATOM 2244 O O . PRO D 1 69 ? -45.56400 32.73400 29.35500 1.000 83.80984 68 PRO D O 1
ATOM 2248 N N . GLN D 1 70 ? -46.89400 33.28100 31.06600 1.000 94.60280 69 GLN D N 1
ATOM 2249 C CA . GLN D 1 70 ? -45.80500 33.79000 31.89500 1.000 90.30212 69 GLN D CA 1
ATOM 2250 C C . GLN D 1 70 ? -44.77300 32.70600 32.19600 1.000 92.85535 69 GLN D C 1
ATOM 2251 O O . GLN D 1 70 ? -45.00200 31.83100 33.03000 1.000 99.97850 69 GLN D O 1
#

InterPro domains:
  IPR001387 Cro/C1-type, helix-turn-helix domain [PF01381] (10-61)
  IPR001387 Cro/C1-type, helix-turn-helix domain [PS50943] (10-70)
  IPR001387 Cro/C1-type, helix-turn-helix domain [SM00530] (9-64)
  IPR001387 Cro/C1-type, helix-turn-helix domain [cd00093] (7-63)
  IPR010982 Lambda repressor-like, DNA-binding domain superfamily [G3DSA:1.10.260.40] (1-75)
  IPR010982 Lambda repressor-like, DNA-binding domain superfamily [SSF47413] (3-66)
  IPR017507 Transcription regulator, HipB-like [TIGR03070] (4-61)
  IPR050807 Transcriptional regulator/dioxygenase, bacterial-type [PTHR46797] (3-62)

B-factor: mean 37.36, std 12.43, range [13.45, 104.62]

Foldseek 3Di:
DDQQPQLCVLVVLCVVVVHDLVRLCVQLVHDSVVNVCRNVRHDPDDVNSVVSSCVVSPHDDDDDDPDDD/DPDQQPQLCVLVVLCVVVVHDLCRLCVQLVHDSVLNVCRNVRHDPDDPSSSVSSCVVSVHDDDDDDPDDDD/DDDFQPQLCVLVVLCVVVVHDLCRLCVQLVHDSVLSVCRNVGGPPRDDSSSVSSCVVSVHDDDDDDPDDD/DDDQQPQLCVLVVLCVVVVADLCRLCVQLVHDSVLSVVRNVRDPVRDPSSSVSSCVVSVHDDDDDDPDDD

Nearest PDB structures (foldseek):
  8ezt-assembly1_D-2  TM=1.014E+00  e=1.058E-10  Legionella pneumophila
  5k98-assembly1_P  TM=8.591E-01  e=9.388E-04  Escherichia coli MP020980.2
  3dnv-assembly1_B  TM=8.608E-01  e=1.055E-03  Escherichia coli K-12
  2wiu-assembly1_D  TM=8.520E-01  e=2.524E-03  Escherichia coli
  2wiu-assembly1_B  TM=8.380E-01  e=2.675E-03  Escherichia coli

Solvent-accessible surface area: 17229 Å² total; per-residue (Å²): 131,88,157,117,87,45,6,99,54,0,64,106,96,6,106,47,10,30,31,49,39,81,62,0,4,115,33,7,59,22,39,83,98,33,0,112,64,3,30,156,15,129,103,115,40,189,94,98,23,12,82,100,0,5,83,6,9,63,32,121,72,194,166,177,94,130,155,119,229,1,135,28,122,77,26,11,6,20,20,0,33,21,11,10,114,96,62,65,35,38,26,60,78,0,4,175,117,5,60,24,36,99,92,41,0,103,54,1,26,158,15,128,22,57,16,111,1,41,9,0,6,94,0,0,56,56,7,82,0,78,14,99,30,66,46,54,79,47,190,135,87,24,42,110,68,26,6,8,18,21,0,39,29,11,15,106,99,54,59,30,49,41,76,60,0,1,153,112,8,66,26,40,95,92,50,0,107,72,10,23,145,25,97,26,70,13,118,1,40,24,0,30,102,0,1,110,47,6,82,5,66,9,102,31,72,40,50,72,51,204,129,88,84,140,119,88,36,7,98,53,0,71,109,98,17,98,44,9,28,33,52,38,76,86,0,1,126,34,5,55,24,40,109,90,47,0,105,62,2,22,127,13,128,72,72,34,170,121,99,25,18,80,97,0,5,91,6,9,67,32,112,58,174,166,184,91,132,163,113,223